Protein AF-A0A0C2YDP1-F1 (afdb_monomer)

pLDDT: mean 71.4, std 18.36, range [30.3, 92.38]

Sequence (178 aa):
MRFFSQSFLYDDSWSIVALAFFLRYPNPYASHVISCDVIALSRAESWVIEESEVDPYGKVVRCVTKNLDHVKVMQVEESVCFAQNAEGIVSRFGWGLTKKIENHGLSRFKANMQRSREGVSLILSLLRQSRLQPMTLGLESAQTGLQVESKPEVSERERRTTVWSKFKTWLHPPPPQE

Secondary structure (DSSP, 8-state):
----------SS-HHHHHHHHHT--S-GGGTT-----SS--S--SS-EEEEEEEETTTTEEEEEEEESSSTTT---EEEEEEESS-------------HHHHHHHHHHHHHHHHHHHHHHHHHHHHHHHHHHS-----------------------------HHHHHHHHHSPPPPP-

Structure (mmCIF, N/CA/C/O backbone):
data_AF-A0A0C2YDP1-F1
#
_entry.id   AF-A0A0C2YDP1-F1
#
loop_
_atom_site.group_PDB
_atom_site.id
_atom_site.type_symbol
_atom_site.label_atom_id
_atom_site.label_alt_id
_atom_site.label_comp_id
_atom_site.label_asym_id
_atom_site.label_entity_id
_atom_site.label_seq_id
_atom_site.pdbx_PDB_ins_code
_atom_site.Cartn_x
_atom_site.Cartn_y
_atom_site.Cartn_z
_atom_site.occupancy
_atom_site.B_iso_or_equiv
_atom_site.auth_seq_id
_atom_site.auth_comp_id
_atom_site.auth_asym_id
_atom_site.auth_atom_id
_atom_site.pdbx_PDB_model_num
ATOM 1 N N . MET A 1 1 ? 11.978 -16.709 -12.697 1.00 55.50 1 MET A N 1
ATOM 2 C CA . MET A 1 1 ? 10.835 -16.314 -11.845 1.00 55.50 1 MET A CA 1
ATOM 3 C C . MET A 1 1 ? 11.282 -16.313 -10.395 1.00 55.50 1 MET A C 1
ATOM 5 O O . MET A 1 1 ? 11.705 -17.354 -9.904 1.00 55.50 1 MET A O 1
ATOM 9 N N . ARG A 1 2 ? 11.271 -15.154 -9.731 1.00 58.41 2 ARG A N 1
ATOM 10 C CA . ARG A 1 2 ? 11.511 -15.075 -8.288 1.00 58.41 2 ARG A CA 1
ATOM 11 C C . ARG A 1 2 ? 10.259 -14.562 -7.617 1.00 58.41 2 ARG A C 1
ATOM 13 O O . ARG A 1 2 ? 9.816 -13.457 -7.899 1.00 58.41 2 ARG A O 1
ATOM 20 N N . PHE A 1 3 ? 9.729 -15.386 -6.736 1.00 64.12 3 PHE A N 1
ATOM 21 C CA . PHE A 1 3 ? 8.654 -15.012 -5.848 1.00 64.12 3 PHE A CA 1
ATOM 22 C C . PHE A 1 3 ? 9.269 -14.485 -4.562 1.00 64.12 3 PHE A C 1
ATOM 24 O O . PHE A 1 3 ? 10.198 -15.089 -4.020 1.00 64.12 3 PHE A O 1
ATOM 31 N N . PHE A 1 4 ? 8.757 -13.362 -4.083 1.00 68.12 4 PHE A N 1
ATOM 32 C CA . PHE A 1 4 ? 8.977 -12.936 -2.715 1.00 68.12 4 PHE A CA 1
ATOM 33 C C . PHE A 1 4 ? 7.614 -12.827 -2.053 1.00 68.12 4 PHE A C 1
ATOM 35 O O . PHE A 1 4 ? 6.718 -12.178 -2.584 1.00 68.12 4 PHE A O 1
ATOM 42 N N . SER A 1 5 ? 7.464 -13.505 -0.924 1.00 71.88 5 SER A N 1
ATOM 43 C CA . SER A 1 5 ? 6.271 -13.433 -0.095 1.00 71.88 5 SER A CA 1
ATOM 44 C C . SER A 1 5 ? 6.712 -13.170 1.333 1.00 71.88 5 SER A C 1
ATOM 46 O O . SER A 1 5 ? 7.752 -13.664 1.780 1.00 71.88 5 SER A O 1
ATOM 48 N N . GLN A 1 6 ? 5.935 -12.353 2.026 1.00 75.06 6 GLN A N 1
ATOM 49 C CA . GLN A 1 6 ? 6.127 -12.043 3.428 1.00 75.06 6 GLN A CA 1
ATOM 50 C C . GLN A 1 6 ? 4.756 -11.879 4.070 1.00 75.06 6 GLN A C 1
ATOM 52 O O . GLN A 1 6 ? 3.839 -11.326 3.463 1.00 75.06 6 GLN A O 1
ATOM 57 N N . SER A 1 7 ? 4.620 -12.367 5.296 1.00 77.19 7 SER A N 1
ATOM 58 C CA . SER A 1 7 ? 3.382 -12.287 6.063 1.00 77.19 7 SER A CA 1
ATOM 59 C C . SER A 1 7 ? 3.638 -11.581 7.383 1.00 77.19 7 SER A C 1
ATOM 61 O O . SER A 1 7 ? 4.720 -11.693 7.964 1.00 77.19 7 SER A O 1
ATOM 63 N N . PHE A 1 8 ? 2.633 -10.846 7.842 1.00 81.44 8 PHE A N 1
ATOM 64 C CA . PHE A 1 8 ? 2.675 -10.086 9.080 1.00 81.44 8 PHE A CA 1
ATOM 65 C C . PHE A 1 8 ? 1.325 -10.178 9.778 1.00 81.44 8 PHE A C 1
ATOM 67 O O . PHE A 1 8 ? 0.295 -10.320 9.122 1.00 81.44 8 PHE A O 1
ATOM 74 N N . LEU A 1 9 ? 1.349 -10.065 11.102 1.00 83.94 9 LEU A N 1
ATOM 75 C CA . LEU A 1 9 ? 0.154 -10.016 11.932 1.00 83.94 9 LEU A CA 1
ATOM 76 C C . LEU A 1 9 ? -0.013 -8.610 12.506 1.00 83.94 9 LEU A C 1
ATOM 78 O O . LEU A 1 9 ? 0.972 -7.946 12.840 1.00 83.94 9 LEU A O 1
ATOM 82 N N . TYR A 1 10 ? -1.266 -8.178 12.603 1.00 85.12 10 TYR A N 1
ATOM 83 C CA . TYR A 1 10 ? -1.670 -6.942 13.259 1.00 85.12 10 TYR A CA 1
ATOM 84 C C . TYR A 1 10 ? -2.584 -7.291 14.429 1.00 85.12 10 TYR A C 1
ATOM 86 O O . TYR A 1 10 ? -3.463 -8.138 14.291 1.00 85.12 10 TYR A O 1
ATOM 94 N N . ASP A 1 11 ? -2.397 -6.608 15.556 1.00 86.81 11 ASP A N 1
ATOM 95 C CA . ASP A 1 11 ? -3.198 -6.831 16.767 1.00 86.81 11 ASP A CA 1
ATOM 96 C C . ASP A 1 11 ? -4.588 -6.164 16.692 1.00 86.81 11 ASP A C 1
ATOM 98 O O . ASP A 1 11 ? -5.429 -6.357 17.569 1.00 86.81 11 ASP A O 1
ATOM 102 N N . ASP A 1 12 ? -4.842 -5.346 15.664 1.00 87.94 12 ASP A N 1
ATOM 103 C CA . ASP A 1 12 ? -6.113 -4.648 15.468 1.00 87.94 12 ASP A CA 1
ATOM 104 C C . ASP A 1 12 ? -7.112 -5.473 14.649 1.00 87.94 12 ASP A C 1
ATOM 106 O O . ASP A 1 12 ? -6.759 -6.292 13.803 1.00 87.94 12 ASP A O 1
ATOM 110 N N . SER A 1 13 ? -8.402 -5.187 14.843 1.00 89.19 13 SER A N 1
ATOM 111 C CA . SER A 1 13 ? -9.468 -5.786 14.036 1.00 89.19 13 SER A CA 1
ATOM 112 C C . SER A 1 13 ? -9.296 -5.476 12.547 1.00 89.19 13 SER A C 1
ATOM 114 O O . SER A 1 13 ? -8.912 -4.356 12.197 1.00 89.19 13 SER A O 1
ATOM 116 N N . TRP A 1 14 ? -9.714 -6.405 11.683 1.00 90.94 14 TRP A N 1
ATOM 117 C CA . TRP A 1 14 ? -9.665 -6.257 10.224 1.00 90.94 14 TRP A CA 1
ATOM 118 C C . TRP A 1 14 ? -10.187 -4.905 9.723 1.00 90.94 14 TRP A C 1
ATOM 120 O O . TRP A 1 14 ? -9.536 -4.277 8.900 1.00 90.94 14 TRP A O 1
ATOM 130 N N . SER A 1 15 ? -11.299 -4.406 10.269 1.00 87.44 15 SER A N 1
ATOM 131 C CA . SER A 1 15 ? -11.886 -3.122 9.861 1.00 87.44 15 SER A CA 1
ATOM 132 C C . SER A 1 15 ? -10.952 -1.933 10.108 1.00 87.44 15 SER A C 1
ATOM 134 O O . SER A 1 15 ? -10.870 -1.026 9.285 1.00 87.44 15 SER A O 1
ATOM 136 N N . ILE A 1 16 ? -10.221 -1.946 11.227 1.00 88.38 16 ILE A N 1
ATOM 137 C CA . ILE A 1 16 ? -9.253 -0.899 11.579 1.00 88.38 16 ILE A CA 1
ATOM 138 C C . ILE A 1 16 ? -7.999 -1.027 10.704 1.00 88.38 16 ILE A C 1
ATOM 140 O O . ILE A 1 16 ? -7.482 -0.015 10.241 1.00 88.38 16 ILE A O 1
ATOM 144 N N . VAL A 1 17 ? -7.539 -2.253 10.431 1.00 89.25 17 VAL A N 1
ATOM 145 C CA . VAL A 1 17 ? -6.393 -2.507 9.539 1.00 89.25 17 VAL A CA 1
ATOM 146 C C . VAL A 1 17 ? -6.705 -2.096 8.100 1.00 89.25 17 VAL A C 1
ATOM 148 O O . VAL A 1 17 ? -5.906 -1.397 7.481 1.00 89.25 17 VAL A O 1
ATOM 151 N N . ALA A 1 18 ? -7.881 -2.459 7.587 1.00 86.88 18 ALA A N 1
ATOM 152 C CA . ALA A 1 18 ? -8.357 -2.063 6.265 1.00 86.88 18 ALA A CA 1
ATOM 153 C C . ALA A 1 18 ? -8.434 -0.535 6.140 1.00 86.88 18 ALA A C 1
ATOM 155 O O . ALA A 1 18 ? -7.908 0.038 5.189 1.00 86.88 18 ALA A O 1
ATOM 156 N N . LEU A 1 19 ? -9.010 0.139 7.140 1.00 88.56 19 LEU A N 1
ATOM 157 C CA . LEU A 1 19 ? -9.048 1.599 7.178 1.00 88.56 19 LEU A CA 1
ATOM 158 C C . LEU A 1 19 ? -7.637 2.204 7.188 1.00 88.56 19 LEU A C 1
ATOM 160 O O . LEU A 1 19 ? -7.350 3.118 6.418 1.00 88.56 19 LEU A O 1
ATOM 164 N N . ALA A 1 20 ? -6.742 1.682 8.028 1.00 88.75 20 ALA A N 1
ATOM 165 C CA . ALA A 1 20 ? -5.362 2.148 8.099 1.00 88.75 20 ALA A CA 1
ATOM 166 C C . ALA A 1 20 ? -4.609 1.962 6.773 1.00 88.75 20 ALA A C 1
ATOM 168 O O . ALA A 1 20 ? -3.782 2.801 6.423 1.00 88.75 20 ALA A O 1
ATOM 169 N N . PHE A 1 21 ? -4.915 0.904 6.017 1.00 88.06 21 PHE A N 1
ATOM 170 C CA . PHE A 1 21 ? -4.345 0.664 4.694 1.00 88.06 21 PHE A CA 1
ATOM 171 C C . PHE A 1 21 ? -4.775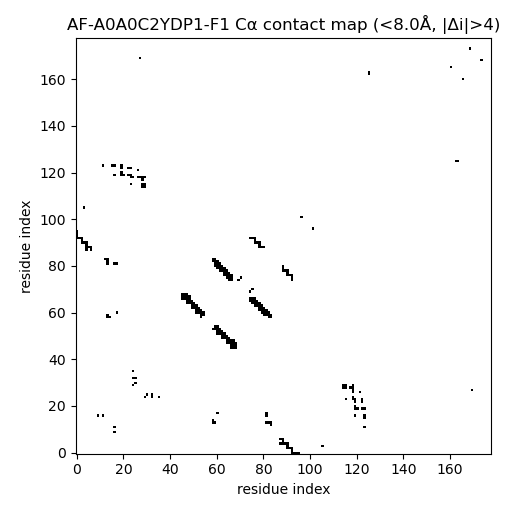 1.714 3.662 1.00 88.06 21 PHE A C 1
ATOM 173 O O . PHE A 1 21 ? -3.934 2.196 2.902 1.00 88.06 21 PHE A O 1
ATOM 180 N N . PHE A 1 22 ? -6.047 2.118 3.657 1.00 88.38 22 PHE A N 1
ATOM 181 C CA . PHE A 1 22 ? -6.531 3.176 2.761 1.00 88.38 22 PHE A CA 1
ATOM 182 C C . PHE A 1 22 ? -6.057 4.576 3.170 1.00 88.38 22 PHE A C 1
ATOM 184 O O . PHE A 1 22 ? -5.905 5.448 2.322 1.00 88.38 22 PHE A O 1
ATOM 191 N N . LEU A 1 23 ? -5.755 4.782 4.453 1.00 88.88 23 LEU A N 1
ATOM 192 C CA . LE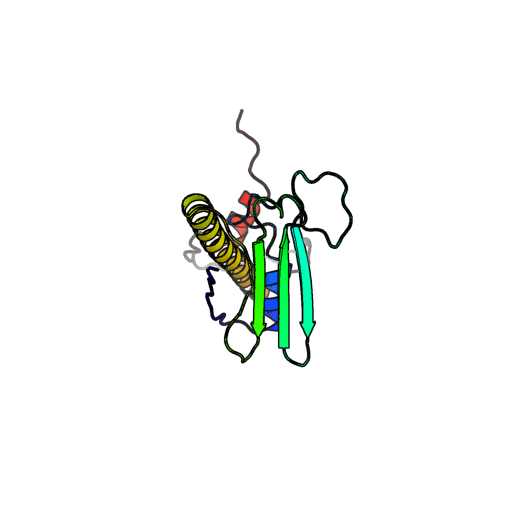U A 1 23 ? -5.232 6.043 4.991 1.00 88.88 23 LEU A CA 1
ATOM 193 C C . LEU A 1 23 ? -3.698 6.092 5.062 1.00 88.88 23 LEU A C 1
ATOM 195 O O . LEU A 1 23 ? -3.136 7.016 5.649 1.00 88.88 23 LEU A O 1
ATOM 199 N N . ARG A 1 24 ? -2.995 5.094 4.508 1.00 89.12 24 ARG A N 1
ATOM 200 C CA . ARG A 1 24 ? -1.545 4.943 4.702 1.00 89.12 24 ARG A CA 1
ATOM 201 C C . ARG A 1 24 ? -0.720 6.061 4.075 1.00 89.12 24 ARG A C 1
ATOM 203 O O . ARG A 1 24 ? 0.446 6.183 4.430 1.00 89.12 24 ARG A O 1
ATOM 210 N N . TYR A 1 25 ? -1.270 6.853 3.160 1.00 87.69 25 TYR A N 1
ATOM 211 C CA . TYR A 1 25 ? -0.593 8.017 2.591 1.00 87.69 25 TYR A CA 1
ATOM 212 C C . TYR A 1 25 ? -1.336 9.309 2.953 1.00 87.69 25 TYR A C 1
ATOM 214 O O . TYR A 1 25 ? -2.565 9.313 2.957 1.00 87.69 25 TYR A O 1
ATOM 222 N N . PRO A 1 26 ? -0.608 10.407 3.226 1.00 89.00 26 PRO A N 1
ATOM 223 C CA . PRO A 1 26 ? 0.856 10.519 3.250 1.00 89.00 26 PRO A CA 1
ATOM 224 C C . PRO A 1 26 ? 1.488 9.912 4.521 1.00 89.00 26 PRO A C 1
ATOM 226 O O . PRO A 1 26 ? 0.893 9.924 5.595 1.00 89.00 26 PRO A O 1
ATOM 229 N N . ASN A 1 27 ? 2.724 9.405 4.419 1.00 88.06 27 ASN A N 1
ATOM 230 C CA . ASN A 1 27 ? 3.510 8.956 5.577 1.00 88.06 27 ASN A CA 1
ATOM 231 C C . ASN A 1 27 ? 5.032 9.147 5.354 1.00 88.06 27 ASN A C 1
ATOM 233 O O . ASN A 1 27 ? 5.484 9.099 4.205 1.00 88.06 27 ASN A O 1
ATOM 237 N N . PRO A 1 28 ? 5.844 9.316 6.421 1.00 86.06 28 PRO A N 1
ATOM 238 C CA . PRO A 1 28 ? 7.283 9.594 6.310 1.00 86.06 28 PRO A CA 1
ATOM 239 C C . PRO A 1 28 ? 8.101 8.446 5.696 1.00 86.06 28 PRO A C 1
ATOM 241 O O . PRO A 1 28 ? 9.170 8.685 5.140 1.00 86.06 28 PRO A O 1
ATOM 244 N N . TYR A 1 29 ? 7.599 7.211 5.744 1.00 87.00 29 TYR A N 1
ATOM 245 C CA . TYR A 1 29 ? 8.239 6.036 5.144 1.00 87.00 29 TYR A CA 1
ATOM 246 C C . TYR A 1 29 ? 8.012 5.956 3.627 1.00 87.00 29 TYR A C 1
ATOM 248 O O . TYR A 1 29 ? 8.682 5.198 2.927 1.00 87.00 29 TYR A O 1
ATOM 256 N N . ALA A 1 30 ? 7.104 6.764 3.080 1.00 84.25 30 ALA A N 1
ATOM 257 C CA . ALA A 1 30 ? 6.750 6.759 1.668 1.00 84.25 30 ALA A CA 1
ATOM 258 C C . ALA A 1 30 ? 6.728 8.163 1.047 1.00 84.25 30 ALA A C 1
ATOM 260 O O . ALA A 1 30 ? 5.892 8.433 0.195 1.00 84.25 30 ALA A O 1
ATOM 261 N N . SER A 1 31 ? 7.700 9.016 1.380 1.00 84.06 31 SER A N 1
ATOM 262 C CA . SER A 1 31 ? 7.819 10.397 0.867 1.00 84.06 31 SER A CA 1
ATOM 263 C C . SER A 1 31 ? 7.792 10.551 -0.662 1.00 84.06 31 SER A C 1
ATOM 265 O O . SER A 1 31 ? 7.416 11.600 -1.163 1.00 84.06 31 SER A O 1
ATOM 267 N N . HIS A 1 32 ? 8.170 9.511 -1.409 1.00 82.31 32 HIS A N 1
ATOM 268 C CA . HIS A 1 32 ? 8.072 9.464 -2.873 1.00 82.31 32 HIS A CA 1
ATOM 269 C C . HIS A 1 32 ? 6.635 9.407 -3.431 1.00 82.31 32 HIS A C 1
ATOM 271 O O . HIS A 1 32 ? 6.460 9.539 -4.638 1.00 82.31 32 HIS A O 1
ATOM 277 N N . VAL A 1 33 ? 5.620 9.168 -2.593 1.00 81.31 33 VAL A N 1
ATOM 278 C CA . VAL A 1 33 ? 4.213 9.169 -3.013 1.00 81.31 33 VAL A CA 1
ATOM 279 C C . VAL A 1 33 ? 3.724 10.612 -2.991 1.00 81.31 33 VAL A C 1
ATOM 281 O O . VAL A 1 33 ? 3.534 11.186 -1.922 1.00 81.31 33 VAL A O 1
ATOM 284 N N . ILE A 1 34 ? 3.568 11.195 -4.180 1.00 78.56 34 ILE A N 1
ATOM 285 C CA . ILE A 1 34 ? 3.213 12.611 -4.361 1.00 78.56 34 ILE A CA 1
ATOM 286 C C . ILE A 1 34 ? 1.699 12.814 -4.216 1.00 78.56 34 ILE A C 1
ATOM 288 O O . ILE A 1 34 ? 1.262 13.731 -3.526 1.00 78.56 34 ILE A O 1
ATOM 292 N N . SER A 1 35 ? 0.904 11.942 -4.838 1.00 75.00 35 SER A N 1
ATOM 293 C CA . SER A 1 35 ? -0.554 11.913 -4.716 1.00 75.00 35 SER A CA 1
ATOM 294 C C . SER A 1 35 ? -1.070 10.471 -4.765 1.00 75.00 35 SER A C 1
ATOM 296 O O . SER A 1 35 ? -0.377 9.565 -5.235 1.00 75.00 35 SER A O 1
ATOM 298 N N . CYS A 1 36 ? -2.263 10.252 -4.218 1.00 75.56 36 CYS A N 1
ATOM 299 C CA . CYS A 1 36 ? -2.988 8.988 -4.271 1.00 75.56 36 CYS A CA 1
ATOM 300 C C . CYS A 1 36 ? -4.444 9.333 -4.574 1.00 75.56 36 CYS A C 1
ATOM 302 O O . CYS A 1 36 ? -5.130 9.905 -3.728 1.00 75.56 36 CYS A O 1
ATOM 304 N N . ASP A 1 37 ? -4.886 9.031 -5.789 1.00 75.88 37 ASP A N 1
ATOM 305 C CA . ASP A 1 37 ? -6.176 9.469 -6.309 1.00 75.88 37 ASP A CA 1
ATOM 306 C C . ASP A 1 37 ? -6.988 8.262 -6.768 1.00 75.88 37 ASP A C 1
ATOM 308 O O . ASP A 1 37 ? -6.469 7.340 -7.402 1.00 75.88 37 ASP A O 1
ATOM 312 N N . VAL A 1 38 ? -8.292 8.286 -6.500 1.00 70.62 38 VAL A N 1
ATOM 313 C CA . VAL A 1 38 ? -9.236 7.324 -7.078 1.00 70.62 38 VAL A CA 1
ATOM 314 C C . VAL A 1 38 ? -9.559 7.801 -8.499 1.00 70.62 38 VAL A C 1
ATOM 316 O O . VAL A 1 38 ? -10.501 8.549 -8.717 1.00 70.62 38 VAL A O 1
ATOM 319 N N . ILE A 1 39 ? -8.668 7.435 -9.428 1.00 69.50 39 ILE A N 1
ATOM 320 C CA . ILE A 1 39 ? -8.653 7.658 -10.889 1.00 69.50 39 ILE A CA 1
ATOM 321 C C . ILE A 1 39 ? -9.294 8.977 -11.380 1.00 69.50 39 ILE A C 1
ATOM 323 O O . ILE A 1 39 ? -10.460 9.001 -11.767 1.00 69.50 39 ILE A O 1
ATOM 327 N N . ALA A 1 40 ? -8.466 10.029 -11.492 1.00 49.75 40 ALA A N 1
ATOM 328 C CA . ALA A 1 40 ? -8.237 10.821 -12.719 1.00 49.75 40 ALA A CA 1
ATOM 329 C C . ALA A 1 40 ? -7.182 11.926 -12.471 1.00 49.75 40 ALA A C 1
ATOM 331 O O . ALA A 1 40 ? -7.454 12.895 -11.771 1.00 49.75 40 ALA A O 1
ATOM 332 N N . LEU A 1 41 ? -5.997 11.830 -13.088 1.00 54.19 41 LEU A N 1
ATOM 333 C CA . LEU A 1 41 ? -4.991 12.905 -13.114 1.00 54.19 41 LEU A CA 1
ATOM 334 C C . LEU A 1 41 ? -4.261 12.931 -14.459 1.00 54.19 41 LEU A C 1
ATOM 336 O O . LEU A 1 41 ? -4.161 11.919 -15.143 1.00 54.19 41 LEU A O 1
ATOM 340 N N . SER A 1 42 ? -3.715 14.088 -14.828 1.00 52.03 42 SER A N 1
ATOM 341 C CA . SER A 1 42 ? -2.918 14.286 -16.042 1.00 52.03 42 SER A CA 1
ATOM 342 C C . SER A 1 42 ? -1.628 15.022 -15.681 1.00 52.03 42 SER A C 1
ATOM 344 O O . SER A 1 42 ? -1.628 16.247 -15.772 1.00 52.03 42 SER A O 1
ATOM 346 N N . ARG A 1 43 ? -0.581 14.323 -15.193 1.00 58.91 43 ARG A N 1
ATOM 347 C CA . ARG A 1 43 ? 0.822 14.827 -15.066 1.00 58.91 43 ARG A CA 1
ATOM 348 C C . ARG A 1 43 ? 1.814 13.912 -14.302 1.00 58.91 43 ARG A C 1
ATOM 350 O O . ARG A 1 43 ? 2.785 14.422 -13.758 1.00 58.91 43 ARG A O 1
ATOM 357 N N . ALA A 1 44 ? 1.631 12.589 -14.244 1.00 62.75 44 ALA A N 1
ATOM 358 C CA . ALA A 1 44 ? 2.615 11.719 -13.577 1.00 62.75 44 ALA A CA 1
ATOM 359 C C . ALA A 1 44 ? 3.750 11.275 -14.528 1.00 62.75 44 ALA A C 1
ATOM 361 O O . ALA A 1 44 ? 3.490 10.932 -15.682 1.00 62.75 44 ALA A O 1
ATOM 362 N N . GLU A 1 45 ? 4.997 11.277 -14.033 1.00 74.50 45 GLU A N 1
ATOM 363 C CA . GLU A 1 45 ? 6.193 10.792 -14.754 1.00 74.50 45 GLU A CA 1
ATOM 364 C C . GLU A 1 45 ? 6.227 9.262 -14.882 1.00 74.50 45 GLU A C 1
ATOM 366 O O . GLU A 1 45 ? 6.828 8.741 -15.817 1.00 74.50 45 GLU A O 1
ATOM 371 N N . SER A 1 46 ? 5.565 8.557 -13.959 1.00 77.75 46 SER A N 1
ATOM 372 C CA . SER A 1 46 ? 5.336 7.115 -14.010 1.00 77.75 46 SER A CA 1
ATOM 373 C C . SER A 1 46 ? 3.967 6.766 -13.431 1.00 77.75 46 SER A C 1
ATOM 375 O O . SER A 1 46 ? 3.456 7.490 -12.572 1.00 77.75 46 SER A O 1
ATOM 377 N N . TRP A 1 47 ? 3.359 5.677 -13.908 1.00 81.38 47 TRP A N 1
ATOM 378 C CA . TRP A 1 47 ? 1.979 5.319 -13.596 1.00 81.38 47 TRP A CA 1
ATOM 379 C C . TRP A 1 47 ? 1.902 3.961 -12.915 1.00 81.38 47 TRP A C 1
ATOM 381 O O . TRP A 1 47 ? 2.254 2.928 -13.478 1.00 81.38 47 TRP A O 1
ATOM 391 N N . VAL A 1 48 ? 1.352 3.950 -11.708 1.00 83.12 48 VAL A N 1
ATOM 392 C CA . VAL A 1 48 ? 1.041 2.729 -10.971 1.00 83.12 48 VAL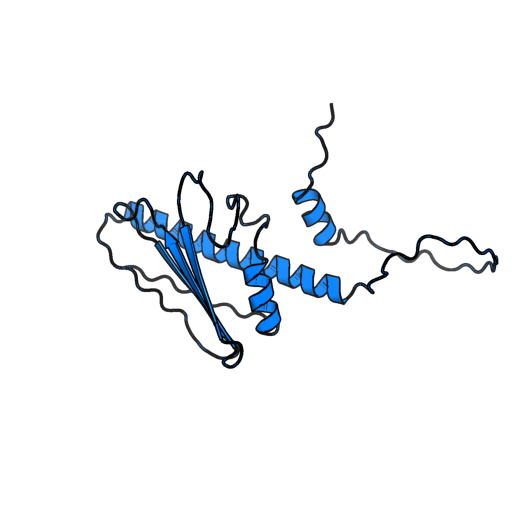 A CA 1
ATOM 393 C C . VAL A 1 48 ? -0.459 2.709 -10.732 1.00 83.12 48 VAL A C 1
ATOM 395 O O . VAL A 1 48 ? -1.029 3.712 -10.311 1.00 83.12 48 VAL A O 1
ATOM 398 N N . ILE A 1 49 ? -1.098 1.578 -11.018 1.00 86.38 49 ILE A N 1
ATOM 399 C CA . ILE A 1 49 ? -2.505 1.362 -10.693 1.00 86.38 49 ILE A CA 1
ATOM 400 C C . ILE A 1 49 ? -2.608 0.478 -9.456 1.00 86.38 49 ILE A C 1
ATOM 402 O O . ILE A 1 49 ? -1.903 -0.526 -9.344 1.00 86.38 49 ILE A O 1
ATOM 406 N N . GLU A 1 50 ? -3.488 0.870 -8.542 1.00 85.56 50 GLU A N 1
ATOM 407 C CA . GLU A 1 50 ? -3.891 0.091 -7.378 1.00 85.56 50 GLU A CA 1
ATOM 408 C C . GLU A 1 50 ? -5.348 -0.339 -7.554 1.00 85.56 50 GLU A C 1
ATOM 410 O O . GLU A 1 50 ? -6.263 0.481 -7.538 1.00 85.56 50 GLU A O 1
ATOM 415 N N . GLU A 1 51 ? -5.559 -1.634 -7.745 1.00 87.56 51 GLU A N 1
ATOM 416 C CA . GLU A 1 51 ? -6.875 -2.258 -7.813 1.00 87.56 51 GLU A CA 1
ATOM 417 C C . GLU A 1 51 ? -7.140 -2.918 -6.460 1.00 87.56 51 GLU A C 1
ATOM 419 O O . GLU A 1 51 ? -6.397 -3.807 -6.048 1.00 87.56 51 GLU A O 1
ATOM 424 N N . SER A 1 52 ? -8.181 -2.490 -5.745 1.00 85.94 52 SER A N 1
ATOM 425 C CA . SER A 1 52 ? -8.541 -3.084 -4.456 1.00 85.94 52 SER A CA 1
ATOM 426 C C . SER A 1 52 ? -10.004 -3.503 -4.406 1.00 85.94 52 SER A C 1
ATOM 428 O O . SER A 1 52 ? -10.887 -2.838 -4.942 1.00 85.94 52 SER A O 1
ATOM 430 N N . GLU A 1 53 ? -10.248 -4.635 -3.756 1.00 88.25 53 GLU A N 1
ATOM 431 C CA . GLU A 1 53 ? -11.564 -5.214 -3.522 1.00 88.25 53 GLU A CA 1
ATOM 432 C C . GLU A 1 53 ? -11.716 -5.471 -2.021 1.00 88.25 53 GLU A C 1
ATOM 434 O O . GLU A 1 53 ? -10.828 -6.044 -1.378 1.00 88.25 53 GLU A O 1
ATOM 439 N N . VAL A 1 54 ? -12.849 -5.049 -1.462 1.00 88.12 54 VAL A N 1
ATOM 440 C CA . VAL A 1 54 ? -13.181 -5.230 -0.049 1.00 88.12 54 VAL A CA 1
ATOM 441 C C . VAL A 1 54 ? -14.404 -6.133 0.053 1.00 88.12 54 VAL A C 1
ATOM 443 O O . VAL A 1 54 ? -15.490 -5.754 -0.377 1.00 88.12 54 VAL A O 1
ATOM 446 N N . ASP A 1 55 ? -14.233 -7.299 0.671 1.0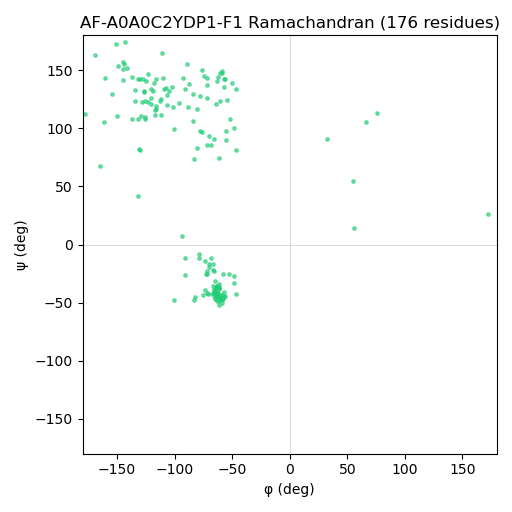0 85.69 55 ASP A N 1
ATOM 447 C CA . ASP A 1 55 ? -15.325 -8.168 1.104 1.00 85.69 55 ASP A CA 1
ATOM 448 C C . ASP A 1 55 ? -15.552 -7.967 2.614 1.00 85.69 55 ASP A C 1
ATOM 450 O O . ASP A 1 55 ? -14.805 -8.517 3.433 1.00 85.69 55 ASP A O 1
ATOM 454 N N . PRO A 1 56 ? -16.559 -7.170 3.019 1.00 84.00 56 PRO A N 1
ATOM 455 C CA . PRO A 1 56 ? -16.832 -6.902 4.427 1.00 84.00 56 PRO A CA 1
ATOM 456 C C . PRO A 1 56 ? -17.422 -8.105 5.172 1.00 84.00 56 PRO A C 1
ATOM 458 O O . PRO A 1 56 ? -17.295 -8.171 6.395 1.00 84.00 56 PRO A O 1
ATOM 461 N N . TYR A 1 57 ? -18.048 -9.052 4.467 1.00 83.31 57 TYR A N 1
ATOM 462 C CA . TYR A 1 57 ? -18.665 -10.228 5.080 1.00 83.31 57 TYR A CA 1
ATOM 463 C C . TYR A 1 57 ? -17.620 -11.314 5.335 1.00 83.31 57 TYR A C 1
ATOM 465 O O . TYR A 1 57 ? -17.527 -11.829 6.450 1.00 83.31 57 TYR A O 1
ATOM 473 N N . GLY A 1 58 ? -16.786 -11.603 4.333 1.00 83.19 58 GLY A N 1
ATOM 474 C CA . GLY A 1 58 ? -15.626 -12.487 4.467 1.00 83.19 58 GLY A CA 1
ATOM 475 C C . GLY A 1 58 ? -14.466 -11.861 5.243 1.00 83.19 58 GLY A C 1
ATOM 476 O O . GLY A 1 58 ? -13.562 -12.575 5.676 1.00 83.19 58 GLY A O 1
ATOM 477 N N . LYS A 1 59 ? -14.501 -10.538 5.459 1.00 85.38 59 LYS A N 1
ATOM 478 C CA . LYS A 1 59 ? -13.452 -9.742 6.114 1.00 85.38 59 LYS A CA 1
ATOM 479 C C . LYS A 1 59 ? -12.104 -9.938 5.439 1.00 85.38 59 LYS A C 1
ATOM 481 O O . LYS A 1 59 ? -11.105 -10.305 6.067 1.00 85.38 59 LYS A O 1
ATOM 486 N N . VAL A 1 60 ? -12.118 -9.697 4.133 1.00 85.56 60 VAL A N 1
ATOM 487 C CA . VAL A 1 60 ? -10.950 -9.784 3.267 1.00 85.56 60 VAL A CA 1
ATOM 488 C C . VAL A 1 60 ? -10.801 -8.483 2.490 1.00 85.56 60 VAL A C 1
ATOM 490 O O . VAL A 1 60 ? -11.753 -7.998 1.888 1.00 85.56 60 VAL A O 1
ATOM 493 N N . VAL A 1 61 ? -9.594 -7.923 2.489 1.00 86.38 61 VAL A N 1
ATOM 494 C CA . VAL A 1 61 ? -9.189 -6.894 1.526 1.00 86.38 61 VAL A CA 1
ATOM 495 C C . VAL A 1 61 ? -8.140 -7.511 0.623 1.00 86.38 61 VAL A C 1
ATOM 497 O O . VAL A 1 61 ? -7.128 -8.009 1.117 1.00 86.38 61 VAL A O 1
ATOM 500 N N . ARG A 1 62 ? -8.370 -7.461 -0.686 1.00 86.88 62 ARG A N 1
ATOM 501 C CA . ARG A 1 62 ? -7.370 -7.788 -1.703 1.00 86.88 62 ARG A CA 1
ATOM 502 C C . ARG A 1 62 ? -6.960 -6.506 -2.396 1.00 86.88 62 ARG A C 1
ATOM 504 O O . ARG A 1 62 ? -7.813 -5.702 -2.749 1.00 86.88 62 ARG A O 1
ATOM 511 N N . CYS A 1 63 ? -5.667 -6.319 -2.575 1.00 84.62 63 CYS A N 1
ATOM 512 C CA . CYS A 1 63 ? -5.109 -5.183 -3.282 1.00 84.62 63 CYS A CA 1
ATOM 513 C C . CYS A 1 63 ? -4.035 -5.683 -4.245 1.00 84.62 63 CYS A C 1
ATOM 515 O O . CYS A 1 63 ? -3.203 -6.509 -3.871 1.00 84.62 63 CYS A O 1
ATOM 517 N N . VAL A 1 64 ? -4.081 -5.217 -5.487 1.00 87.31 64 VAL A N 1
ATOM 518 C CA . VAL A 1 64 ? -3.077 -5.478 -6.511 1.00 87.31 64 VAL A CA 1
ATOM 519 C C . VAL A 1 64 ? -2.551 -4.147 -7.009 1.00 87.31 64 VAL A C 1
ATOM 521 O O . VAL A 1 64 ? -3.300 -3.316 -7.518 1.00 87.31 64 VAL A O 1
ATOM 524 N N . THR A 1 65 ? -1.246 -3.964 -6.893 1.00 85.69 65 THR A N 1
ATOM 525 C C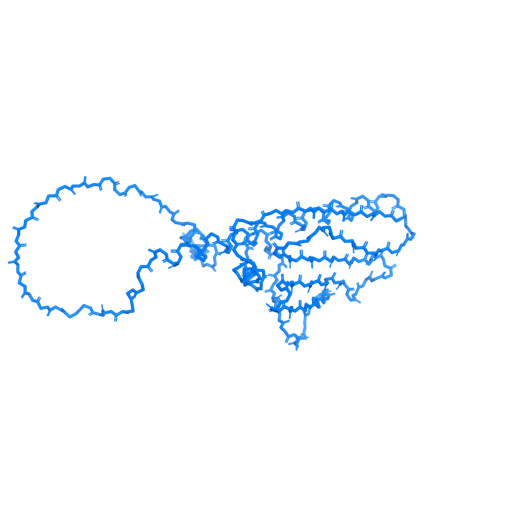A . THR A 1 65 ? -0.547 -2.782 -7.375 1.00 85.69 65 THR A CA 1
ATOM 526 C C . THR A 1 65 ? 0.361 -3.184 -8.529 1.00 85.69 65 THR A C 1
ATOM 528 O O . THR A 1 65 ? 1.214 -4.059 -8.366 1.00 85.69 65 THR A O 1
ATOM 531 N N . LYS A 1 66 ? 0.201 -2.553 -9.696 1.00 86.62 66 LYS A N 1
ATOM 532 C CA . LYS A 1 66 ? 1.030 -2.826 -10.882 1.00 86.62 66 LYS A CA 1
ATOM 533 C C . LYS A 1 66 ? 1.453 -1.549 -11.593 1.00 86.62 66 LYS A C 1
ATOM 535 O O . LYS A 1 66 ? 0.683 -0.593 -11.673 1.00 86.62 66 LYS A O 1
ATOM 540 N N . ASN A 1 67 ? 2.668 -1.529 -12.130 1.00 87.00 67 ASN A N 1
ATOM 541 C CA . ASN A 1 67 ? 3.084 -0.451 -13.025 1.00 87.00 67 ASN A CA 1
ATOM 542 C C . ASN A 1 67 ? 2.378 -0.577 -14.385 1.00 87.00 67 ASN A C 1
ATOM 544 O O . ASN A 1 67 ? 2.258 -1.673 -14.933 1.00 87.00 67 ASN A O 1
ATOM 548 N N . LEU A 1 68 ? 1.907 0.550 -14.919 1.00 85.25 68 LEU A N 1
ATOM 549 C CA . LEU A 1 68 ? 1.258 0.650 -16.231 1.00 85.25 68 LEU A CA 1
ATOM 550 C C . LEU A 1 68 ? 2.261 0.961 -17.348 1.00 85.25 68 LEU A C 1
ATOM 552 O O . LEU A 1 68 ? 2.047 0.620 -18.510 1.00 85.25 68 LEU A O 1
ATOM 556 N N . ASP A 1 69 ? 3.367 1.601 -16.999 1.00 82.81 69 ASP A N 1
ATOM 557 C CA . ASP A 1 69 ? 4.434 2.052 -17.879 1.00 82.81 69 ASP A CA 1
ATOM 558 C C . ASP A 1 69 ? 5.726 1.252 -17.655 1.00 82.81 69 ASP A C 1
ATOM 560 O O . ASP A 1 69 ? 5.874 0.506 -16.691 1.00 82.81 69 ASP A O 1
ATOM 564 N N . HIS A 1 70 ? 6.667 1.341 -18.599 1.00 81.19 70 HIS A N 1
ATOM 565 C CA . HIS A 1 70 ? 7.961 0.637 -18.555 1.00 81.19 70 HIS A CA 1
ATOM 566 C C . HIS A 1 70 ? 7.902 -0.903 -18.395 1.00 81.19 70 HIS A C 1
ATOM 568 O O . HIS A 1 70 ? 8.937 -1.540 -18.197 1.00 81.19 70 HIS A O 1
ATOM 574 N N . VAL A 1 71 ? 6.734 -1.529 -18.602 1.00 81.25 71 VAL A N 1
ATOM 575 C CA . VAL A 1 71 ? 6.501 -2.985 -18.468 1.00 81.25 71 VAL A CA 1
ATOM 576 C C . VAL A 1 71 ? 7.396 -3.854 -19.362 1.00 81.25 71 VAL A C 1
ATOM 578 O O . VAL A 1 71 ? 7.689 -4.999 -19.027 1.00 81.25 71 VAL A O 1
ATOM 581 N N . LYS A 1 72 ? 7.878 -3.305 -20.489 1.00 76.75 72 LYS A N 1
ATOM 582 C CA . LYS A 1 72 ? 8.847 -3.968 -21.382 1.00 76.75 72 LYS A CA 1
ATOM 583 C C . LYS A 1 72 ? 10.249 -4.085 -20.777 1.00 76.75 72 LYS A C 1
ATOM 585 O O . LYS A 1 72 ? 11.050 -4.856 -21.286 1.00 76.75 72 LYS A O 1
ATOM 590 N N . VAL A 1 73 ? 10.565 -3.288 -19.757 1.00 75.75 73 VAL A N 1
ATOM 591 C CA . VAL A 1 73 ? 11.845 -3.322 -19.036 1.00 75.75 73 VAL A CA 1
ATOM 592 C C . VAL A 1 73 ? 11.680 -4.090 -17.732 1.00 75.75 73 VAL A C 1
ATOM 594 O O . VAL A 1 73 ? 12.487 -4.957 -17.419 1.00 75.75 73 VAL A O 1
ATOM 597 N N . MET A 1 74 ? 10.639 -3.775 -16.964 1.00 75.81 74 MET A N 1
ATOM 598 C CA . MET A 1 74 ? 10.313 -4.464 -15.725 1.00 75.81 74 MET A CA 1
ATOM 599 C C . MET A 1 74 ? 8.821 -4.313 -15.458 1.00 75.81 74 MET A C 1
ATOM 601 O O . MET A 1 74 ? 8.291 -3.205 -15.461 1.00 75.81 74 MET A O 1
ATOM 605 N N . GLN A 1 75 ? 8.151 -5.427 -15.196 1.00 80.44 75 GLN A N 1
ATOM 606 C CA . GLN A 1 75 ? 6.795 -5.423 -14.672 1.00 80.44 75 GLN A CA 1
ATOM 607 C C . GLN A 1 75 ? 6.855 -5.861 -13.203 1.00 80.44 75 GLN A C 1
ATOM 609 O O . GLN A 1 75 ? 7.603 -6.760 -12.823 1.00 80.44 75 GLN A O 1
ATOM 614 N N . VAL A 1 76 ? 6.134 -5.141 -12.360 1.00 78.25 76 VAL A N 1
ATOM 615 C CA . VAL A 1 76 ? 6.042 -5.339 -10.920 1.00 78.25 76 VAL A CA 1
ATOM 616 C C . VAL A 1 76 ? 4.567 -5.475 -10.611 1.00 78.25 76 VAL A C 1
ATOM 618 O O . VAL A 1 76 ? 3.786 -4.592 -10.945 1.00 78.25 76 VAL A O 1
ATOM 621 N N . GLU A 1 77 ? 4.203 -6.585 -9.984 1.00 83.56 77 GLU A N 1
ATOM 622 C CA . GLU A 1 77 ? 2.860 -6.823 -9.474 1.00 83.56 77 GLU A CA 1
ATOM 623 C C . GLU A 1 77 ? 2.971 -7.187 -7.993 1.00 83.56 77 GLU A C 1
ATOM 625 O O . GLU A 1 77 ? 3.493 -8.244 -7.621 1.00 83.56 77 GLU A O 1
ATOM 630 N N . GLU A 1 78 ? 2.525 -6.276 -7.139 1.00 83.44 78 GLU A N 1
ATOM 631 C CA . GLU A 1 78 ? 2.407 -6.492 -5.704 1.00 83.44 78 GLU A CA 1
ATOM 632 C C . GLU A 1 78 ? 0.973 -6.910 -5.401 1.00 83.44 78 GLU A C 1
ATOM 634 O O . GLU A 1 78 ? 0.038 -6.180 -5.709 1.00 83.44 78 GLU A O 1
ATOM 639 N N . SER A 1 79 ? 0.794 -8.078 -4.792 1.00 84.00 79 SER A N 1
ATOM 640 C CA . SER A 1 79 ? -0.503 -8.499 -4.265 1.00 84.00 79 SER A CA 1
ATOM 641 C C . SER A 1 79 ? -0.452 -8.408 -2.747 1.00 84.00 79 SER A C 1
ATOM 643 O O . SER A 1 79 ? 0.450 -8.964 -2.128 1.00 84.00 79 SER A O 1
ATOM 645 N N . VAL A 1 80 ? -1.421 -7.739 -2.137 1.00 84.88 80 VAL A N 1
ATOM 646 C CA . VAL A 1 80 ? -1.597 -7.661 -0.687 1.00 84.88 80 VAL A CA 1
ATOM 647 C C . VAL A 1 80 ? -2.962 -8.235 -0.341 1.00 84.88 80 VAL A C 1
ATOM 649 O O . VAL A 1 80 ? -3.965 -7.926 -0.981 1.00 84.88 80 VAL A O 1
ATOM 652 N N . CYS A 1 81 ? -3.003 -9.086 0.681 1.00 85.00 81 CYS A N 1
ATOM 653 C CA . CYS A 1 81 ? -4.235 -9.648 1.214 1.00 85.00 81 CYS A CA 1
ATOM 654 C C . CYS A 1 81 ? -4.268 -9.429 2.727 1.00 85.00 81 CYS A C 1
ATOM 656 O O . CYS A 1 81 ? -3.366 -9.879 3.434 1.00 85.00 81 CYS A O 1
ATOM 658 N N . PHE A 1 82 ? -5.307 -8.755 3.216 1.00 83.81 82 PHE A N 1
ATOM 659 C CA . PHE A 1 82 ? -5.628 -8.686 4.640 1.00 83.81 82 PHE A CA 1
ATOM 660 C C . PHE A 1 82 ? -6.850 -9.552 4.901 1.00 83.81 82 PHE A C 1
ATOM 662 O O . PHE A 1 82 ? -7.918 -9.271 4.363 1.00 83.81 82 PHE A O 1
ATOM 669 N N . ALA A 1 83 ? -6.715 -10.563 5.753 1.00 85.50 83 ALA A N 1
ATOM 670 C CA . ALA A 1 83 ? -7.808 -11.446 6.139 1.00 85.50 83 ALA A CA 1
ATOM 671 C C . ALA A 1 83 ? -7.842 -11.603 7.661 1.00 85.50 83 ALA A C 1
ATOM 673 O O . ALA A 1 83 ? -6.791 -11.690 8.295 1.00 85.50 83 ALA A O 1
ATOM 674 N N . GLN A 1 84 ? -9.040 -11.665 8.254 1.00 77.25 84 GLN A N 1
ATOM 675 C CA . GLN A 1 84 ? -9.165 -11.889 9.699 1.00 77.25 84 GLN A CA 1
ATOM 676 C C . GLN A 1 84 ? -8.775 -13.324 10.121 1.00 77.25 84 GLN A C 1
ATOM 678 O O . GLN A 1 84 ? -8.526 -13.523 11.300 1.00 77.25 84 GLN A O 1
ATOM 683 N N . ASN A 1 85 ? -8.698 -14.296 9.196 1.00 64.94 85 ASN A N 1
ATOM 684 C CA . ASN A 1 85 ? -8.253 -15.680 9.445 1.00 64.94 85 ASN A CA 1
ATOM 685 C C . ASN A 1 85 ? -7.916 -16.436 8.129 1.00 64.94 85 ASN A C 1
ATOM 687 O O . ASN A 1 85 ? -8.635 -17.364 7.767 1.00 64.94 85 ASN A O 1
ATOM 691 N N . ALA A 1 86 ? -6.866 -16.067 7.380 1.00 59.78 86 ALA A N 1
ATOM 692 C CA . ALA A 1 86 ? -6.340 -16.945 6.317 1.00 59.78 86 ALA A CA 1
ATOM 693 C C . ALA A 1 86 ? -4.902 -16.616 5.890 1.00 59.78 86 ALA A C 1
ATOM 695 O O . ALA A 1 86 ? -4.498 -15.455 5.824 1.00 59.78 86 ALA A O 1
ATOM 696 N N . GLU A 1 87 ? -4.173 -17.693 5.592 1.00 43.47 87 GLU A N 1
ATOM 697 C CA . GLU A 1 87 ? -2.762 -17.777 5.234 1.00 43.47 87 GLU A CA 1
ATOM 698 C C . GLU A 1 87 ? -2.441 -17.238 3.834 1.00 43.47 87 GLU A C 1
ATOM 700 O O . GLU A 1 87 ? -3.152 -17.506 2.869 1.00 43.47 87 GLU A O 1
ATOM 705 N N . GLY A 1 88 ? -1.278 -16.587 3.736 1.00 46.34 88 GLY A N 1
ATOM 706 C CA . GLY A 1 88 ? -0.405 -16.653 2.563 1.00 46.34 88 GLY A CA 1
ATOM 707 C C . GLY A 1 88 ? -0.825 -15.859 1.324 1.00 46.34 88 GLY A C 1
ATOM 708 O O . GLY A 1 88 ? -1.740 -16.212 0.590 1.00 46.34 88 GLY A O 1
ATOM 709 N N . ILE A 1 89 ? -0.033 -14.836 1.005 1.00 40.31 89 ILE A N 1
ATOM 710 C CA . ILE A 1 89 ? -0.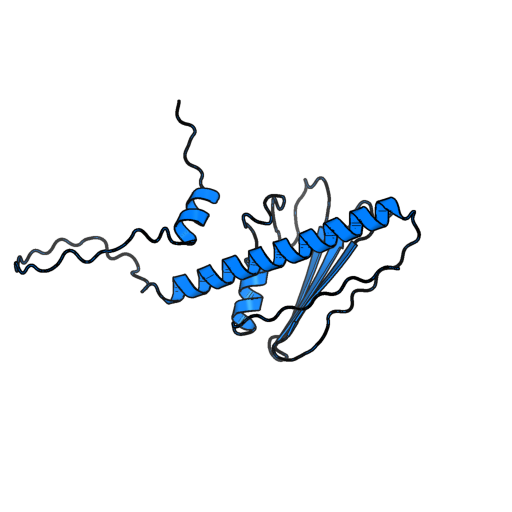092 -14.117 -0.271 1.00 40.31 89 ILE A CA 1
ATOM 711 C C . ILE A 1 89 ? 0.743 -14.871 -1.318 1.00 40.31 89 ILE A C 1
ATOM 713 O O . ILE A 1 89 ? 1.926 -15.152 -1.092 1.00 40.31 89 ILE A O 1
ATOM 717 N N . VAL A 1 90 ? 0.152 -15.121 -2.491 1.00 38.06 90 VAL A N 1
ATOM 718 C CA . VAL A 1 90 ? 0.842 -15.612 -3.695 1.00 38.06 90 VAL A CA 1
ATOM 719 C C . VAL A 1 90 ? 0.724 -14.558 -4.797 1.00 38.06 90 VAL A C 1
ATOM 721 O O . VAL A 1 90 ? -0.359 -14.353 -5.334 1.00 38.06 90 VAL A O 1
ATOM 724 N N . SER A 1 91 ? 1.840 -13.917 -5.154 1.00 43.16 91 SER A N 1
ATOM 725 C CA . SER A 1 91 ? 1.958 -13.064 -6.352 1.00 43.16 91 SER A CA 1
ATOM 726 C C . SER A 1 91 ? 2.483 -13.901 -7.524 1.00 43.16 91 SER A C 1
ATOM 728 O O . SER A 1 91 ? 3.297 -14.802 -7.312 1.00 43.16 91 SER A O 1
ATOM 730 N N . ARG A 1 92 ? 2.018 -13.656 -8.757 1.00 34.91 92 ARG A N 1
ATOM 731 C CA . ARG A 1 92 ? 2.467 -14.365 -9.968 1.00 34.91 92 ARG A CA 1
ATOM 732 C C . ARG A 1 92 ? 3.129 -13.377 -10.918 1.00 34.91 92 ARG A C 1
ATOM 734 O O . ARG A 1 92 ? 2.467 -12.513 -11.467 1.00 34.91 92 ARG A O 1
ATOM 741 N N . PHE A 1 93 ? 4.427 -13.546 -11.168 1.00 40.66 93 PHE A N 1
ATOM 742 C CA . PHE A 1 93 ? 5.152 -12.700 -12.115 1.00 40.66 93 PHE A CA 1
ATOM 743 C C . PHE A 1 93 ? 6.056 -13.495 -13.068 1.00 40.66 93 PHE A C 1
ATOM 745 O O . PHE A 1 93 ? 6.940 -14.219 -12.616 1.00 40.66 93 PHE A O 1
ATOM 752 N N . GLY A 1 94 ? 5.875 -13.360 -14.384 1.00 38.12 94 GLY A N 1
ATOM 753 C CA . GLY A 1 94 ? 6.728 -14.001 -15.395 1.00 38.12 94 GLY A CA 1
ATOM 754 C C . GLY A 1 94 ? 7.677 -13.005 -16.060 1.00 38.12 94 GLY A C 1
ATOM 755 O O . GLY A 1 94 ? 7.202 -11.967 -16.484 1.00 38.12 94 GLY A O 1
ATOM 756 N N . TRP A 1 95 ? 8.981 -13.314 -16.180 1.00 48.31 95 TRP A N 1
ATOM 757 C CA . TRP A 1 95 ? 9.928 -12.605 -17.071 1.00 48.31 95 TRP A CA 1
ATOM 758 C C . TRP A 1 95 ? 11.284 -13.324 -17.226 1.00 48.31 95 TRP A C 1
ATOM 760 O O . TRP A 1 95 ? 11.653 -14.157 -16.389 1.00 48.31 95 TRP A O 1
ATOM 770 N N . GLY A 1 96 ? 12.031 -12.935 -18.273 1.00 48.81 96 GLY A N 1
ATOM 771 C CA . GLY A 1 96 ? 13.439 -13.264 -18.529 1.00 48.81 96 GLY A CA 1
ATOM 772 C C . GLY A 1 96 ? 14.311 -12.013 -18.746 1.00 48.81 96 GLY A C 1
ATOM 773 O O . GLY A 1 96 ? 14.205 -11.372 -19.785 1.00 48.81 96 GLY A O 1
ATOM 774 N N . LEU A 1 97 ? 15.176 -11.680 -17.775 1.00 54.06 97 LEU A N 1
ATOM 775 C CA . LEU A 1 97 ? 16.249 -10.664 -17.846 1.00 54.06 97 LEU A CA 1
ATOM 776 C C . LEU A 1 97 ? 17.496 -11.117 -17.066 1.00 54.06 97 LEU A C 1
ATOM 778 O O . LEU A 1 97 ? 17.498 -12.149 -16.404 1.00 54.06 97 LEU A O 1
ATOM 782 N N . THR A 1 98 ? 18.583 -10.340 -17.150 1.00 62.81 98 THR A N 1
ATOM 783 C CA . THR A 1 98 ? 19.872 -10.624 -16.500 1.00 62.81 98 THR A CA 1
ATOM 784 C C . THR A 1 98 ? 19.873 -10.375 -14.978 1.00 62.81 98 THR A C 1
ATOM 786 O O . THR A 1 98 ? 19.307 -9.413 -14.458 1.00 62.81 98 THR A O 1
ATOM 789 N N . LYS A 1 99 ? 20.623 -11.218 -14.252 1.00 67.81 99 LYS A N 1
ATOM 790 C CA . LYS A 1 99 ? 20.689 -11.357 -12.776 1.00 67.81 99 LYS A CA 1
ATOM 791 C C . LYS A 1 99 ? 20.865 -10.061 -11.950 1.00 67.81 99 LYS A C 1
ATOM 793 O O . LYS A 1 99 ? 20.478 -10.027 -10.783 1.00 67.81 99 LYS A O 1
ATOM 798 N N . LYS A 1 100 ? 21.475 -8.996 -12.496 1.00 71.88 100 LYS A N 1
ATOM 799 C CA . LYS A 1 100 ? 21.720 -7.727 -11.766 1.00 71.88 100 LYS A CA 1
ATOM 800 C C . LYS A 1 100 ? 20.455 -6.878 -11.614 1.00 71.88 100 LYS A C 1
ATOM 802 O O . LYS A 1 100 ? 20.208 -6.364 -10.524 1.00 71.88 100 LYS A O 1
ATOM 807 N N . ILE A 1 101 ? 19.661 -6.763 -12.679 1.00 67.81 101 ILE A N 1
ATOM 808 C CA . ILE A 1 101 ? 18.397 -6.011 -12.676 1.00 67.81 101 ILE A CA 1
ATOM 809 C C . ILE A 1 101 ? 17.405 -6.704 -11.736 1.00 67.81 101 ILE A C 1
ATOM 811 O O . ILE A 1 101 ? 16.760 -6.052 -10.919 1.00 67.81 101 ILE A O 1
ATOM 815 N N . GLU A 1 102 ? 17.388 -8.040 -11.752 1.00 71.81 102 GLU A N 1
ATOM 816 C CA . GLU A 1 102 ? 16.559 -8.849 -10.854 1.00 71.81 102 GLU A CA 1
ATOM 817 C C . GLU A 1 102 ? 16.881 -8.616 -9.371 1.00 71.81 102 GLU A C 1
ATOM 819 O O . GLU A 1 102 ? 15.979 -8.448 -8.553 1.00 71.81 102 GLU A O 1
ATOM 824 N N . ASN A 1 103 ? 18.166 -8.591 -8.999 1.00 78.62 103 ASN A N 1
ATOM 825 C CA . ASN A 1 103 ? 18.570 -8.347 -7.613 1.00 78.62 103 ASN A CA 1
ATOM 826 C C . ASN A 1 103 ? 18.220 -6.923 -7.155 1.00 78.62 103 ASN A C 1
ATOM 828 O O . ASN A 1 103 ? 17.803 -6.738 -6.010 1.00 78.62 103 ASN A O 1
ATOM 832 N N . HIS A 1 104 ? 18.368 -5.931 -8.039 1.00 79.31 104 HIS A N 1
ATOM 833 C CA . HIS A 1 104 ? 17.957 -4.559 -7.749 1.00 79.31 104 HIS A CA 1
ATOM 834 C C . HIS A 1 104 ? 16.443 -4.477 -7.517 1.00 79.31 104 HIS A C 1
ATOM 836 O O . HIS A 1 104 ? 16.009 -3.952 -6.491 1.00 79.31 104 HIS A O 1
ATOM 842 N N . GLY A 1 105 ? 15.654 -5.066 -8.421 1.00 77.81 105 GLY A N 1
ATOM 843 C CA . GLY A 1 105 ? 14.199 -5.139 -8.308 1.00 77.81 105 GLY A CA 1
ATOM 844 C C . GLY A 1 105 ? 13.740 -5.820 -7.019 1.00 77.81 105 GLY A C 1
ATOM 845 O O . GLY A 1 105 ? 12.905 -5.279 -6.301 1.00 77.81 105 GLY A O 1
ATOM 846 N N . LEU A 1 106 ? 14.350 -6.953 -6.657 1.00 77.81 106 LEU A N 1
ATOM 847 C CA . LEU A 1 106 ? 14.036 -7.673 -5.419 1.00 77.81 106 LEU A CA 1
ATOM 848 C C . LEU A 1 106 ? 14.358 -6.853 -4.160 1.00 77.81 106 LEU A C 1
ATOM 850 O O . LEU A 1 106 ? 13.582 -6.857 -3.207 1.00 77.81 106 LEU A O 1
ATOM 854 N N . SER A 1 107 ? 15.499 -6.159 -4.137 1.00 82.25 107 SER A N 1
ATOM 855 C CA . SER A 1 107 ? 15.879 -5.298 -3.009 1.00 82.25 107 SER A CA 1
ATOM 856 C C . SER A 1 107 ? 14.888 -4.143 -2.832 1.00 82.25 107 SER A C 1
ATOM 858 O O . SER A 1 107 ? 14.415 -3.886 -1.724 1.00 82.25 107 SER A O 1
ATOM 860 N N . ARG A 1 108 ? 14.497 -3.500 -3.942 1.00 82.00 108 ARG A N 1
ATOM 861 C CA . ARG A 1 108 ? 13.473 -2.447 -3.951 1.00 82.00 108 ARG A CA 1
ATOM 862 C C . ARG A 1 108 ? 12.116 -2.962 -3.485 1.00 82.00 108 ARG A C 1
ATOM 864 O O . ARG A 1 108 ? 11.497 -2.316 -2.649 1.00 82.00 108 ARG A O 1
ATOM 871 N N . PHE A 1 109 ? 11.695 -4.136 -3.952 1.00 80.38 109 PHE A N 1
ATOM 872 C CA . PHE A 1 109 ? 10.434 -4.750 -3.540 1.00 80.38 109 PHE A CA 1
ATOM 873 C C . PHE A 1 109 ? 10.380 -4.990 -2.025 1.00 80.38 109 PHE A C 1
ATOM 875 O O . PHE A 1 109 ? 9.435 -4.573 -1.361 1.00 80.38 109 PHE A O 1
ATOM 882 N N . LYS A 1 110 ? 11.444 -5.557 -1.442 1.00 83.19 110 LYS A N 1
ATOM 883 C CA . LYS A 1 110 ? 11.552 -5.740 0.016 1.00 83.19 110 LYS A CA 1
ATOM 884 C C . LYS A 1 110 ? 11.463 -4.417 0.779 1.00 83.19 110 LYS A C 1
ATOM 886 O O . LYS A 1 110 ? 10.768 -4.334 1.789 1.00 83.19 110 LYS A O 1
ATOM 891 N N . ALA A 1 111 ? 12.147 -3.380 0.292 1.00 85.56 111 ALA A N 1
ATOM 892 C CA . ALA A 1 111 ? 12.080 -2.053 0.896 1.00 85.56 111 ALA A CA 1
ATOM 893 C C . ALA A 1 111 ? 10.668 -1.447 0.795 1.00 85.56 111 ALA A C 1
ATOM 895 O O . ALA A 1 111 ? 10.223 -0.789 1.730 1.00 85.56 111 ALA A O 1
ATOM 896 N N . ASN A 1 112 ? 9.943 -1.675 -0.303 1.00 81.69 112 ASN A N 1
ATOM 897 C CA . ASN A 1 112 ? 8.561 -1.217 -0.467 1.00 81.69 112 ASN A CA 1
ATOM 898 C C . ASN A 1 112 ? 7.617 -1.890 0.532 1.00 81.69 112 ASN A C 1
ATOM 900 O O . ASN A 1 112 ? 6.878 -1.186 1.217 1.00 81.69 112 ASN A O 1
ATOM 904 N N . MET A 1 113 ? 7.707 -3.215 0.689 1.00 81.62 113 MET A N 1
ATOM 905 C CA . MET A 1 113 ? 6.892 -3.952 1.662 1.00 81.62 113 MET A CA 1
ATOM 906 C C . MET A 1 113 ? 7.125 -3.457 3.093 1.00 81.62 113 MET A C 1
ATOM 908 O O . MET A 1 113 ? 6.174 -3.240 3.844 1.00 81.62 113 MET A O 1
ATOM 912 N N . GLN A 1 114 ? 8.386 -3.216 3.464 1.00 87.19 114 GLN A N 1
ATOM 913 C CA . GLN A 1 114 ? 8.717 -2.693 4.787 1.00 87.19 114 GLN A CA 1
ATOM 914 C C . GLN A 1 114 ? 8.158 -1.275 5.000 1.00 87.19 114 GLN A C 1
ATOM 916 O O . GLN A 1 114 ? 7.529 -1.021 6.025 1.00 87.19 114 GLN A O 1
ATOM 921 N N . ARG A 1 115 ? 8.304 -0.376 4.016 1.00 87.19 115 ARG A N 1
ATOM 922 C CA . ARG A 1 115 ? 7.765 0.998 4.087 1.00 87.19 115 ARG A CA 1
ATOM 923 C C . ARG A 1 115 ? 6.234 1.009 4.155 1.00 87.19 115 ARG A C 1
ATOM 925 O O . ARG A 1 115 ? 5.658 1.795 4.903 1.00 87.19 115 ARG A O 1
ATOM 932 N N . SER A 1 116 ? 5.573 0.112 3.420 1.00 86.56 116 SER A N 1
ATOM 933 C CA . SER A 1 116 ? 4.117 -0.077 3.474 1.00 86.56 116 SER A CA 1
ATOM 934 C C . SER A 1 116 ? 3.665 -0.504 4.873 1.00 86.56 116 SER A C 1
ATOM 936 O O . SER A 1 116 ? 2.794 0.132 5.472 1.00 86.56 116 SER A O 1
ATOM 938 N N . ARG A 1 117 ? 4.334 -1.508 5.456 1.00 87.69 117 ARG A N 1
ATOM 939 C CA . ARG A 1 117 ? 4.073 -1.972 6.825 1.00 87.69 117 ARG A CA 1
ATOM 940 C C . ARG A 1 117 ? 4.235 -0.853 7.854 1.00 87.69 117 ARG A C 1
ATOM 942 O O . ARG A 1 117 ? 3.386 -0.712 8.733 1.00 87.69 117 ARG A O 1
ATOM 949 N N . GLU A 1 118 ? 5.317 -0.086 7.764 1.00 92.38 118 GLU A N 1
ATOM 950 C CA . GLU A 1 118 ? 5.592 1.035 8.669 1.00 92.38 118 GLU A CA 1
ATOM 951 C C . GLU A 1 118 ? 4.528 2.134 8.547 1.00 92.38 118 GLU A C 1
ATOM 953 O O . GLU A 1 118 ? 4.038 2.623 9.566 1.00 92.38 118 GLU A O 1
ATOM 958 N N . GLY A 1 119 ? 4.092 2.451 7.323 1.00 89.31 119 GLY A N 1
ATOM 959 C CA . GLY A 1 119 ? 2.986 3.375 7.067 1.00 89.31 119 GLY A CA 1
ATOM 960 C C . GLY A 1 119 ? 1.675 2.922 7.713 1.00 89.31 119 GLY A C 1
ATOM 961 O O . GLY A 1 119 ? 1.063 3.681 8.461 1.00 89.31 119 GLY A O 1
ATOM 962 N N . VAL A 1 120 ? 1.274 1.663 7.510 1.00 89.56 120 VAL A N 1
ATOM 963 C CA . VAL A 1 120 ? 0.061 1.104 8.136 1.00 89.56 120 VAL A CA 1
ATOM 964 C C . VAL A 1 120 ? 0.177 1.117 9.663 1.00 89.56 120 VAL A C 1
ATOM 966 O O . VAL A 1 120 ? -0.739 1.565 10.349 1.00 89.56 120 VAL A O 1
ATOM 969 N N . SER A 1 121 ? 1.319 0.692 10.214 1.00 90.94 121 SER A N 1
ATOM 970 C CA . SER A 1 121 ? 1.555 0.694 11.664 1.00 90.94 121 SER A CA 1
ATOM 971 C C . SER A 1 121 ? 1.491 2.098 12.268 1.00 90.94 121 SER A C 1
ATOM 973 O O . SER A 1 121 ? 0.995 2.261 13.387 1.00 90.94 121 SER A O 1
ATOM 975 N N . LEU A 1 122 ? 1.980 3.112 11.549 1.00 90.88 122 LEU A N 1
ATOM 976 C CA . LEU A 1 122 ? 1.866 4.505 11.962 1.00 90.88 122 LEU A CA 1
ATOM 977 C C . LEU A 1 122 ? 0.394 4.902 12.072 1.00 90.88 122 LEU A C 1
ATOM 979 O O . LEU A 1 122 ? -0.019 5.365 13.134 1.00 90.88 122 LEU A O 1
ATOM 983 N N . ILE A 1 123 ? -0.411 4.664 11.036 1.00 91.81 123 ILE A N 1
ATOM 984 C CA . ILE A 1 123 ? -1.835 5.021 11.055 1.00 91.81 123 ILE A CA 1
ATOM 985 C C . ILE A 1 123 ? -2.592 4.273 12.156 1.00 91.81 123 ILE A C 1
ATOM 987 O O . ILE A 1 123 ? -3.365 4.893 12.882 1.00 91.81 123 ILE A O 1
ATOM 991 N N . LEU A 1 124 ? -2.320 2.983 12.363 1.00 91.00 124 LEU A N 1
ATOM 992 C CA . LEU A 1 124 ? -2.899 2.220 13.474 1.00 91.00 124 LEU A CA 1
ATOM 993 C C . LEU A 1 124 ? -2.590 2.868 14.829 1.00 91.00 124 LEU A C 1
ATOM 995 O O . LEU A 1 124 ? -3.483 3.037 15.660 1.00 91.00 124 LEU A O 1
ATOM 999 N N . SER A 1 125 ? -1.346 3.305 15.045 1.00 89.81 125 SER A N 1
ATOM 1000 C CA . SER A 1 125 ? -0.972 4.011 16.276 1.00 89.81 125 SER A CA 1
ATOM 1001 C C . SER A 1 125 ? -1.746 5.324 16.459 1.00 89.81 125 SER A C 1
ATOM 1003 O O . SER A 1 125 ? -2.161 5.637 17.577 1.00 89.81 125 SER A O 1
ATOM 1005 N N . LEU A 1 126 ? -1.995 6.054 15.368 1.00 89.44 126 LEU A N 1
ATOM 1006 C CA . LEU A 1 126 ? -2.740 7.312 15.379 1.00 89.44 126 LEU A CA 1
ATOM 1007 C C . LEU A 1 126 ? -4.233 7.085 15.644 1.00 89.44 126 LEU A C 1
ATOM 1009 O O . LEU A 1 126 ? -4.813 7.782 16.473 1.00 89.44 126 LEU A O 1
ATOM 1013 N N . LEU A 1 127 ? -4.836 6.066 15.025 1.00 89.06 127 LEU A N 1
ATOM 1014 C CA . LEU A 1 127 ? -6.228 5.669 15.267 1.00 89.06 127 LEU A CA 1
ATOM 1015 C C . LEU A 1 127 ? -6.452 5.196 16.711 1.00 89.06 127 LEU A C 1
ATOM 1017 O O . LEU A 1 127 ? -7.494 5.466 17.303 1.00 89.06 127 LEU A O 1
ATOM 1021 N N . ARG A 1 128 ? -5.473 4.515 17.316 1.00 89.56 128 ARG A N 1
ATOM 1022 C CA . ARG A 1 128 ? -5.533 4.146 18.741 1.00 89.56 128 ARG A CA 1
ATOM 1023 C C . ARG A 1 128 ? -5.458 5.380 19.640 1.00 89.56 128 ARG A C 1
ATOM 1025 O O . ARG A 1 128 ? -6.215 5.476 20.600 1.00 89.56 128 ARG A O 1
ATOM 1032 N N . GLN A 1 129 ? -4.572 6.328 19.328 1.00 85.81 129 GLN A N 1
ATOM 1033 C CA . GLN A 1 129 ? -4.416 7.563 20.104 1.00 85.81 129 GLN A CA 1
ATOM 1034 C C . GLN A 1 129 ? -5.658 8.455 20.038 1.00 85.81 129 GLN A C 1
ATOM 1036 O O . GLN A 1 129 ? -6.069 8.977 21.072 1.00 85.81 129 GLN A O 1
ATOM 1041 N N . SER A 1 130 ? -6.283 8.604 18.866 1.00 82.94 130 SER A N 1
ATOM 1042 C CA . SER A 1 130 ? -7.485 9.434 18.719 1.00 82.94 130 SER A CA 1
ATOM 1043 C C . SER A 1 130 ? -8.665 8.899 19.532 1.00 82.94 130 SER A C 1
ATOM 1045 O O . SER A 1 130 ? -9.395 9.682 20.128 1.00 82.94 130 SER A O 1
ATOM 1047 N N . ARG A 1 131 ? -8.809 7.571 19.650 1.00 78.19 131 ARG A N 1
ATOM 1048 C CA . ARG A 1 131 ? -9.840 6.936 20.493 1.00 78.19 131 ARG A CA 1
ATOM 1049 C C . ARG A 1 131 ? -9.644 7.166 21.994 1.00 78.19 131 ARG A C 1
ATOM 1051 O O . ARG A 1 131 ? -10.602 7.025 22.746 1.00 78.19 131 ARG A O 1
ATOM 1058 N N . LEU A 1 132 ? -8.425 7.484 22.430 1.00 71.25 132 LEU A N 1
ATOM 1059 C CA . LEU A 1 132 ? -8.100 7.767 23.832 1.00 71.25 132 LEU A CA 1
ATOM 1060 C C . LEU A 1 132 ? -8.226 9.257 24.182 1.00 71.25 132 LEU A C 1
ATOM 1062 O O . LEU A 1 132 ? -8.190 9.607 25.360 1.00 71.25 132 LEU A O 1
ATOM 1066 N N . GLN A 1 133 ? -8.368 10.138 23.188 1.00 65.69 133 GLN A N 1
ATOM 1067 C CA . GLN A 1 133 ? -8.638 11.552 23.422 1.00 65.69 133 GLN A CA 1
ATOM 1068 C C . GLN A 1 133 ? -10.157 11.762 23.508 1.00 65.69 133 GLN A C 1
ATOM 1070 O O . GLN A 1 133 ? -10.852 11.499 22.525 1.00 65.69 133 GLN A O 1
ATOM 1075 N N . PRO A 1 134 ? -10.712 12.236 24.641 1.00 53.84 134 PRO A N 1
ATOM 1076 C CA . PRO A 1 134 ? -12.098 12.674 24.664 1.00 53.84 134 PRO A CA 1
ATOM 1077 C C . PRO A 1 134 ? -12.236 13.819 23.661 1.00 53.84 134 PRO A C 1
ATOM 1079 O O . PRO A 1 134 ? -11.504 14.808 23.717 1.00 53.84 134 PRO A O 1
ATOM 1082 N N . MET A 1 135 ? -13.144 13.649 22.707 1.00 46.84 135 MET A N 1
ATOM 1083 C CA . MET A 1 135 ? -13.448 14.634 21.681 1.00 46.84 135 MET A CA 1
ATOM 1084 C C . MET A 1 135 ? -14.124 15.832 22.356 1.00 46.84 135 MET A C 1
ATOM 1086 O O . MET A 1 135 ? -15.344 15.904 22.459 1.00 46.84 135 MET A O 1
ATOM 1090 N N . THR A 1 136 ? -13.328 16.764 22.874 1.00 51.09 136 THR A N 1
ATOM 1091 C CA . THR A 1 136 ? -13.794 18.115 23.185 1.00 51.09 136 THR A CA 1
ATOM 1092 C C . THR A 1 136 ? -13.994 18.819 21.843 1.00 51.09 136 THR A C 1
ATOM 1094 O O . THR A 1 136 ? -13.088 19.423 21.272 1.00 51.09 136 THR A O 1
ATOM 1097 N N . LEU A 1 137 ? -15.181 18.613 21.263 1.00 46.75 137 LEU A N 1
ATOM 1098 C CA . LEU A 1 137 ? -15.745 19.538 20.285 1.00 46.75 137 LEU A CA 1
ATOM 1099 C C . LEU A 1 137 ? -15.766 20.911 20.957 1.00 46.75 137 LEU A C 1
ATOM 1101 O O . LEU A 1 137 ? -16.281 21.034 22.065 1.00 46.75 137 LEU A O 1
ATOM 1105 N N . GLY A 1 138 ? -15.138 21.892 20.311 1.00 47.44 138 GLY A N 1
ATOM 1106 C CA . GLY A 1 138 ? -14.739 23.156 20.917 1.00 47.44 138 GLY A CA 1
ATOM 1107 C C . GLY A 1 138 ? -15.840 23.843 21.719 1.00 47.44 138 GLY A C 1
ATOM 1108 O O . GLY A 1 138 ? -16.670 24.554 21.160 1.00 47.44 138 GLY A O 1
ATOM 1109 N N . LEU A 1 139 ? -15.781 23.695 23.045 1.00 36.91 139 LEU A N 1
ATOM 1110 C CA . LEU A 1 139 ? -16.303 24.711 23.941 1.00 36.91 139 LEU A CA 1
ATOM 1111 C C . LEU A 1 139 ? -15.256 25.820 23.970 1.00 36.91 139 LEU A C 1
ATOM 1113 O O . LEU A 1 139 ? -14.236 25.731 24.658 1.00 36.91 139 LEU A O 1
ATOM 1117 N N . GLU A 1 140 ? -15.499 26.846 23.162 1.00 37.69 140 GLU A N 1
ATOM 1118 C CA . GLU A 1 140 ? -14.901 28.150 23.381 1.00 37.69 140 GLU A CA 1
ATOM 1119 C C . GLU A 1 140 ? -15.127 28.556 24.839 1.00 37.69 140 GLU A C 1
ATOM 1121 O O . GLU A 1 140 ? -16.173 28.312 25.444 1.00 37.69 140 GLU A O 1
ATOM 1126 N N . SER A 1 141 ? -14.087 29.142 25.411 1.00 38.34 141 SER A N 1
ATOM 1127 C CA . SER A 1 141 ? -14.026 29.671 26.761 1.00 38.34 141 SER A CA 1
ATOM 1128 C C . SER A 1 141 ? -15.145 30.684 27.027 1.00 38.34 141 SER A C 1
ATOM 1130 O O . SER A 1 141 ? -14.951 31.887 26.865 1.00 38.34 141 SER A O 1
ATOM 1132 N N . ALA A 1 142 ? -16.296 30.214 27.502 1.00 34.47 142 ALA A N 1
ATOM 1133 C CA . ALA A 1 142 ? -17.235 31.047 28.233 1.00 34.47 142 ALA A CA 1
ATOM 1134 C C . ALA A 1 142 ? -16.675 31.244 29.645 1.00 34.47 142 ALA A C 1
ATOM 1136 O O . ALA A 1 142 ? -16.801 30.391 30.526 1.00 34.47 142 ALA A O 1
ATOM 1137 N N . GLN A 1 143 ? -16.004 32.379 29.838 1.00 43.97 143 GLN A N 1
ATOM 1138 C CA . GLN A 1 143 ? -15.704 32.924 31.153 1.00 43.97 143 GLN A CA 1
ATOM 1139 C C . GLN A 1 143 ? -17.007 33.000 31.956 1.00 43.97 143 GLN A C 1
ATOM 1141 O O . GLN A 1 143 ? -17.854 33.847 31.698 1.00 43.97 143 GLN A O 1
ATOM 1146 N N . THR A 1 144 ? -17.165 32.128 32.946 1.00 30.78 144 THR A N 1
ATOM 1147 C CA . THR A 1 144 ? -18.071 32.390 34.063 1.00 30.78 144 THR A CA 1
ATOM 1148 C C . THR A 1 144 ? -17.291 32.079 35.324 1.00 30.78 144 THR A C 1
ATOM 1150 O O . THR A 1 144 ? -16.906 30.938 35.572 1.00 30.78 144 THR A O 1
ATOM 1153 N N . GLY A 1 145 ? -16.938 33.141 36.043 1.00 39.53 145 GLY A N 1
ATOM 1154 C CA . GLY A 1 145 ? -16.140 33.059 37.249 1.00 39.53 145 GLY A CA 1
ATOM 1155 C C . GLY A 1 145 ? -16.856 32.280 38.343 1.00 39.53 145 GLY A C 1
ATOM 1156 O O . GLY A 1 145 ? -18.055 32.437 38.539 1.00 39.53 145 GLY A O 1
ATOM 1157 N N . LEU A 1 146 ? -16.072 31.484 39.062 1.00 30.30 146 LEU A N 1
ATOM 1158 C CA . LEU A 1 146 ? -16.163 31.267 40.501 1.00 30.30 146 LEU A CA 1
ATOM 1159 C C . LEU A 1 146 ? -14.808 30.689 40.921 1.00 30.30 146 LEU A C 1
ATOM 1161 O O . LEU A 1 146 ? -14.462 29.555 40.596 1.00 30.30 146 LEU A O 1
ATOM 1165 N N . GLN A 1 147 ? -14.000 31.529 41.570 1.00 35.88 147 GLN A N 1
ATOM 1166 C CA . GLN A 1 147 ? -12.772 31.107 42.230 1.00 35.88 147 GLN A CA 1
ATOM 1167 C C . GLN A 1 147 ? -13.137 30.149 43.365 1.00 35.88 147 GLN A C 1
ATOM 1169 O O . GLN A 1 147 ? -13.832 30.538 44.301 1.00 35.88 147 GLN A O 1
ATOM 1174 N N . VAL A 1 148 ? -12.617 28.927 43.307 1.00 32.28 148 VAL A N 1
ATOM 1175 C CA . VAL A 1 148 ? -12.352 28.132 44.505 1.00 32.28 148 VAL A CA 1
ATOM 1176 C C . VAL A 1 148 ? -10.919 27.642 44.391 1.00 32.28 148 VAL A C 1
ATOM 1178 O O . VAL A 1 148 ? -10.554 26.878 43.501 1.00 32.28 148 VAL A O 1
ATOM 1181 N N . GLU A 1 149 ? -10.095 28.192 45.267 1.00 37.34 149 GLU A N 1
ATOM 1182 C CA . GLU A 1 149 ? -8.673 27.940 45.374 1.00 37.34 149 GLU A CA 1
ATOM 1183 C C . GLU A 1 149 ? -8.441 26.632 46.137 1.00 37.34 149 GLU A C 1
ATOM 1185 O O . GLU A 1 149 ? -8.772 26.516 47.315 1.00 37.34 149 GLU A O 1
ATOM 1190 N N . SER A 1 150 ? -7.857 25.638 45.469 1.00 30.56 150 SER A N 1
ATOM 1191 C CA . SER A 1 150 ? -7.234 24.493 46.133 1.00 30.56 150 SER A CA 1
ATOM 1192 C C . SER A 1 150 ? -6.079 23.963 45.286 1.00 30.56 150 SER A C 1
ATOM 1194 O O . SER A 1 150 ? -6.285 23.384 44.220 1.00 30.56 150 SER A O 1
ATOM 1196 N N . LYS A 1 151 ? -4.851 24.157 45.778 1.00 36.28 151 LYS A N 1
ATOM 1197 C CA . LYS A 1 151 ? -3.649 23.413 45.359 1.00 36.28 151 LYS A CA 1
ATOM 1198 C C . LYS A 1 151 ? -3.917 21.912 45.585 1.00 36.28 151 LYS A C 1
ATOM 1200 O O . LYS A 1 151 ? -4.519 21.593 46.612 1.00 36.28 151 LYS A O 1
ATOM 1205 N N . PRO A 1 152 ? -3.455 20.992 44.718 1.00 39.91 152 PRO A N 1
ATOM 1206 C CA . PRO A 1 152 ? -2.081 20.511 44.892 1.00 39.91 152 PRO A CA 1
ATOM 1207 C C . PRO A 1 152 ? -1.355 20.051 43.604 1.00 39.91 152 PRO A C 1
ATOM 1209 O O . PRO A 1 152 ? -1.926 19.940 42.527 1.00 39.91 152 PRO A O 1
ATOM 1212 N N . GLU A 1 153 ? -0.062 19.777 43.800 1.00 31.17 153 GLU A N 1
ATOM 1213 C CA . GLU A 1 153 ? 0.805 18.845 43.061 1.00 31.17 153 GLU A CA 1
ATOM 1214 C C . GLU A 1 153 ? 1.161 19.109 41.588 1.00 31.17 153 GLU A C 1
ATOM 1216 O O . GLU A 1 153 ? 0.442 18.819 40.635 1.00 31.17 153 GLU A O 1
ATOM 1221 N N . VAL A 1 154 ? 2.411 19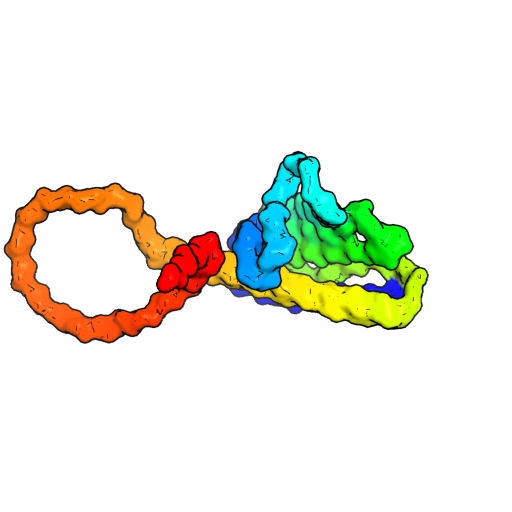.550 41.419 1.00 40.34 154 VAL A N 1
ATOM 1222 C CA . VAL A 1 154 ? 3.181 19.440 40.180 1.00 40.34 154 VAL A CA 1
ATOM 1223 C C . VAL A 1 154 ? 3.427 17.952 39.913 1.00 40.34 154 VAL A C 1
ATOM 1225 O O . VAL A 1 154 ? 4.406 17.390 40.391 1.00 40.34 154 VAL A O 1
ATOM 1228 N N . SER A 1 155 ? 2.532 17.297 39.169 1.00 35.41 155 SER A N 1
ATOM 1229 C CA . SER A 1 155 ? 2.832 15.981 38.604 1.00 35.41 155 SER A CA 1
ATOM 1230 C C . SER A 1 155 ? 3.726 16.169 37.381 1.00 35.41 155 SER A C 1
ATOM 1232 O O . SER A 1 155 ? 3.367 16.922 36.469 1.00 35.41 155 SER A O 1
ATOM 1234 N N . GLU A 1 156 ? 4.848 15.459 37.357 1.00 41.59 156 GLU A N 1
ATOM 1235 C CA . GLU A 1 156 ? 5.704 15.172 36.205 1.00 41.59 156 GLU A CA 1
ATOM 1236 C C . GLU A 1 156 ? 4.883 14.723 34.986 1.00 41.59 156 GLU A C 1
ATOM 1238 O O . GLU A 1 156 ? 4.741 13.547 34.662 1.00 41.59 156 GLU A O 1
ATOM 1243 N N . ARG A 1 157 ? 4.323 15.688 34.256 1.00 38.00 157 ARG A N 1
ATOM 1244 C CA . ARG A 1 157 ? 3.801 15.471 32.912 1.00 38.00 157 ARG A CA 1
ATOM 1245 C C . ARG A 1 157 ? 4.993 15.569 31.975 1.00 38.00 157 ARG A C 1
ATOM 1247 O O . ARG A 1 157 ? 5.216 16.579 31.308 1.00 38.00 157 ARG A O 1
ATOM 1254 N N . GLU A 1 158 ? 5.814 14.523 32.008 1.00 40.84 158 GLU A N 1
ATOM 1255 C CA . GLU A 1 158 ? 6.904 14.335 31.066 1.00 40.84 158 GLU A CA 1
ATOM 1256 C C . GLU A 1 158 ? 6.396 14.582 29.646 1.00 40.84 158 GLU A C 1
ATOM 1258 O O . GLU A 1 158 ? 5.333 14.110 29.228 1.00 40.84 158 GLU A O 1
ATOM 1263 N N . ARG A 1 159 ? 7.189 15.359 28.909 1.00 43.31 159 ARG A N 1
ATOM 1264 C CA . ARG A 1 159 ? 7.003 15.738 27.512 1.00 43.31 159 ARG A CA 1
ATOM 1265 C C . ARG A 1 159 ? 7.022 14.495 26.619 1.00 43.31 159 ARG A C 1
ATOM 1267 O O . ARG A 1 159 ? 7.975 14.268 25.875 1.00 43.31 159 ARG A O 1
ATOM 1274 N N . ARG A 1 160 ? 5.960 13.690 26.625 1.00 44.84 160 ARG A N 1
ATOM 1275 C CA . ARG A 1 160 ? 5.706 12.747 25.537 1.00 44.84 160 ARG A CA 1
ATOM 1276 C C . ARG A 1 160 ? 5.315 13.596 24.340 1.00 44.84 160 ARG A C 1
ATOM 1278 O O . ARG A 1 160 ? 4.164 13.983 24.183 1.00 44.84 160 ARG A O 1
ATOM 1285 N N . THR A 1 161 ? 6.306 13.928 23.520 1.00 52.06 161 THR A N 1
ATOM 1286 C CA . THR A 1 161 ? 6.065 14.351 22.142 1.00 52.06 161 THR A CA 1
ATOM 1287 C C . THR A 1 161 ? 5.259 13.235 21.487 1.00 52.06 161 THR A C 1
ATOM 1289 O O . THR A 1 161 ? 5.779 12.166 21.166 1.00 52.06 161 THR A O 1
ATOM 1292 N N . THR A 1 162 ? 3.941 13.417 21.428 1.00 65.44 162 THR A N 1
ATOM 1293 C CA . THR A 1 162 ? 3.023 12.435 20.862 1.00 65.44 162 THR A CA 1
ATOM 1294 C C . THR A 1 162 ? 3.477 12.149 19.433 1.00 65.44 162 THR A C 1
ATOM 1296 O O . THR A 1 162 ? 3.916 13.054 18.730 1.00 65.44 162 THR A O 1
ATOM 1299 N N . VAL A 1 163 ? 3.392 10.906 18.962 1.00 67.06 163 VAL A N 1
ATOM 1300 C CA . VAL A 1 163 ? 3.706 10.559 17.558 1.00 67.06 163 VAL A CA 1
ATOM 1301 C C . VAL A 1 163 ? 2.992 11.513 16.585 1.00 67.06 163 VAL A C 1
ATOM 1303 O O . VAL A 1 163 ? 3.570 11.941 15.590 1.00 67.06 163 VAL A O 1
ATOM 1306 N N . TRP A 1 164 ? 1.793 11.961 16.965 1.00 64.25 164 TRP A N 1
ATOM 1307 C CA . TRP A 1 164 ? 1.044 13.032 16.318 1.00 64.25 164 TRP A CA 1
ATOM 1308 C C . TRP A 1 164 ? 1.764 14.386 16.226 1.00 64.25 164 TRP A C 1
ATOM 1310 O O . TRP A 1 164 ? 1.696 15.029 15.185 1.00 64.25 164 TRP A O 1
ATOM 1320 N N . SER A 1 165 ? 2.478 14.836 17.264 1.00 72.38 165 SER A N 1
ATOM 1321 C CA . SER A 1 165 ? 3.245 16.086 17.199 1.00 72.38 165 SER A CA 1
ATOM 1322 C C . SER A 1 165 ? 4.376 15.975 16.180 1.00 72.38 165 SER A C 1
ATOM 1324 O O . SER A 1 165 ? 4.552 16.881 15.377 1.00 72.38 165 SER A O 1
ATOM 1326 N N . LYS A 1 166 ? 5.084 14.836 16.145 1.00 74.62 166 LYS A N 1
ATOM 1327 C CA . LYS A 1 166 ? 6.131 14.574 15.143 1.00 74.62 166 LYS A CA 1
ATOM 1328 C C . LYS A 1 166 ? 5.557 14.502 13.727 1.00 74.62 166 LYS A C 1
ATOM 1330 O O . LYS A 1 166 ? 6.128 15.079 12.810 1.00 74.62 166 LYS A O 1
ATOM 1335 N N . PHE A 1 167 ? 4.416 13.836 13.559 1.00 75.06 167 PHE A N 1
ATOM 1336 C CA . PHE A 1 167 ? 3.726 13.741 12.273 1.00 75.06 167 PHE A CA 1
ATOM 1337 C C . PHE A 1 167 ? 3.220 15.106 11.786 1.00 75.06 167 PHE A C 1
ATOM 1339 O O . PHE A 1 167 ? 3.405 15.451 10.624 1.00 75.06 167 PHE A O 1
ATOM 1346 N N . LYS A 1 168 ? 2.659 15.927 12.681 1.00 75.06 168 LYS A N 1
ATOM 1347 C CA . LYS A 1 168 ? 2.200 17.284 12.364 1.00 75.06 168 LYS A CA 1
ATOM 1348 C C . LYS A 1 168 ? 3.356 18.199 11.955 1.00 75.06 168 LYS A C 1
ATOM 1350 O O . LYS A 1 168 ? 3.216 18.930 10.983 1.00 75.06 168 LYS A O 1
ATOM 1355 N N . THR A 1 169 ? 4.496 18.125 12.645 1.00 80.06 169 THR A N 1
ATOM 1356 C CA . THR A 1 169 ? 5.719 18.847 12.250 1.00 80.06 169 THR A CA 1
ATOM 1357 C C . THR A 1 169 ? 6.275 18.353 10.914 1.00 80.06 169 THR A C 1
ATOM 1359 O O . THR A 1 169 ? 6.847 19.136 10.169 1.00 80.06 169 THR A O 1
ATOM 1362 N N . TRP A 1 170 ? 6.105 17.070 10.583 1.00 79.56 170 TRP A N 1
ATOM 1363 C CA . TRP A 1 170 ? 6.505 16.532 9.283 1.00 79.56 170 TRP A CA 1
ATOM 1364 C C . TRP A 1 170 ? 5.589 16.999 8.140 1.00 79.56 170 TRP A C 1
ATOM 1366 O O . TRP A 1 170 ? 6.088 17.375 7.085 1.00 79.56 170 TRP A O 1
ATOM 1376 N N . LEU A 1 171 ? 4.269 17.029 8.354 1.00 77.25 171 LEU A N 1
ATOM 1377 C CA . LEU A 1 171 ? 3.305 17.569 7.384 1.00 77.25 171 LEU A CA 1
ATOM 1378 C C . LEU A 1 171 ? 3.456 19.082 7.180 1.00 77.25 171 LEU A C 1
ATOM 1380 O O . LEU A 1 171 ? 3.264 19.583 6.075 1.00 77.25 171 LEU A O 1
ATOM 1384 N N . HIS A 1 172 ? 3.785 19.803 8.251 1.00 79.25 172 HIS A N 1
ATOM 1385 C CA . HIS A 1 172 ? 3.951 21.252 8.255 1.00 79.25 172 HIS A CA 1
ATOM 1386 C C . HIS A 1 172 ? 5.291 21.609 8.907 1.00 79.25 172 HIS A C 1
ATOM 1388 O O . HIS A 1 172 ? 5.326 21.921 10.105 1.00 79.25 172 HIS A O 1
ATOM 1394 N N . PRO A 1 173 ? 6.403 21.530 8.154 1.00 74.44 173 PRO A N 1
ATOM 1395 C CA . PRO A 1 173 ? 7.693 21.955 8.667 1.00 74.44 173 PRO A CA 1
ATOM 1396 C C . PRO A 1 173 ? 7.657 23.456 8.998 1.00 74.44 173 PRO A C 1
ATOM 1398 O O . PRO A 1 173 ? 6.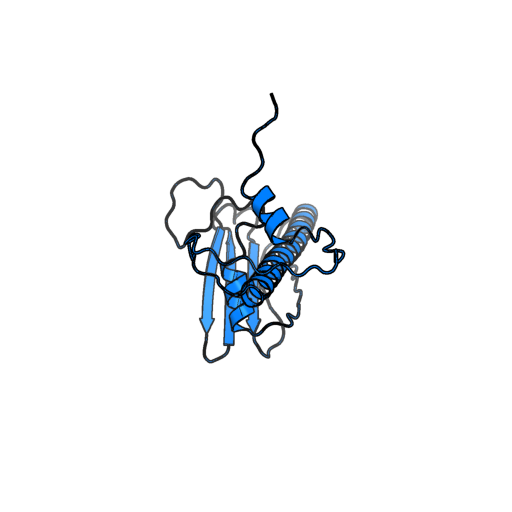984 24.223 8.301 1.00 74.44 173 PRO A O 1
ATOM 1401 N N . PRO A 1 174 ? 8.351 23.895 10.064 1.00 75.56 174 PRO A N 1
ATOM 1402 C CA . PRO A 1 174 ? 8.471 25.315 10.363 1.00 75.56 174 PRO A CA 1
ATOM 1403 C C . PRO A 1 174 ? 9.163 26.043 9.197 1.00 75.56 174 PRO A C 1
ATOM 1405 O O . PRO A 1 174 ? 10.014 25.445 8.529 1.00 75.56 174 PRO A O 1
ATOM 1408 N N . PRO A 1 175 ? 8.814 27.316 8.941 1.00 78.25 175 PRO A N 1
ATOM 1409 C CA . PRO A 1 175 ? 9.490 28.111 7.924 1.00 78.25 175 PRO A CA 1
ATOM 1410 C C . PRO A 1 175 ? 10.996 28.209 8.233 1.00 78.25 175 PRO A C 1
ATOM 1412 O O . PRO A 1 175 ? 11.377 28.160 9.409 1.00 78.25 175 PRO A O 1
ATOM 1415 N N . PRO A 1 176 ? 11.859 28.321 7.206 1.00 76.06 176 PRO A N 1
ATOM 1416 C CA . PRO A 1 176 ? 13.290 28.505 7.415 1.00 76.06 176 PRO A CA 1
ATOM 1417 C C . PRO A 1 176 ? 13.536 29.755 8.270 1.00 76.06 176 PRO A C 1
ATOM 1419 O O . PRO A 1 176 ? 12.891 30.781 8.069 1.00 76.06 176 PRO A O 1
ATOM 1422 N N . GLN A 1 177 ? 14.432 29.641 9.252 1.00 73.69 177 GLN A N 1
ATOM 1423 C CA . GLN A 1 177 ? 14.904 30.792 10.020 1.00 73.69 177 GLN A CA 1
ATOM 1424 C C . GLN A 1 177 ? 15.807 31.626 9.103 1.00 73.69 177 GLN A C 1
ATOM 1426 O O . GLN A 1 177 ? 16.703 31.055 8.478 1.00 73.69 177 GLN A O 1
ATOM 1431 N N . GLU A 1 178 ? 15.498 32.919 8.978 1.00 57.50 178 GLU A N 1
ATOM 1432 C CA . GLU A 1 178 ? 16.275 33.903 8.204 1.00 57.50 178 GLU A CA 1
ATOM 1433 C C . GLU A 1 178 ? 17.715 34.056 8.710 1.00 57.50 178 GLU A C 1
ATOM 1435 O O . GLU A 1 178 ? 17.928 33.986 9.946 1.00 57.50 178 GLU A O 1
#

Foldseek 3Di:
DDDDWDDDDDPDDLVLLVVLLVVLPPDPLCPVCPDDDPDDDDDDPWDKDKDWDADVVQSKIWIWIWTPPPVVPPIDIDIDMDGPDDDDDDDDDDDDDDPPVVVVVVVVVVSVVVSSVVSSVLSSLVVVVVVVDDPPPDPDDPDDDDDDDDDDDDDPPDPPCDSVVVVVCVVPPDDDDD

Mean predicted aligned error: 13.71 Å

Radius of gyration: 22.46 Å; Cα contacts (8 Å, |Δi|>4): 146; chains: 1; bounding box: 40×52×68 Å

Nearest PDB structures (foldseek):
  3cfa-assembly1_M  TM=4.853E-01  e=3.218E+00  Anemonia sulcata
  6lof-assembly1_D  TM=3.289E-01  e=2.237E+00  Zoanthus sp.
  5exc-assembly1_C  TM=3.093E-01  e=4.101E+00  Dendronephthya sp. SSAL-2002

Solvent-accessible surface area (backbone a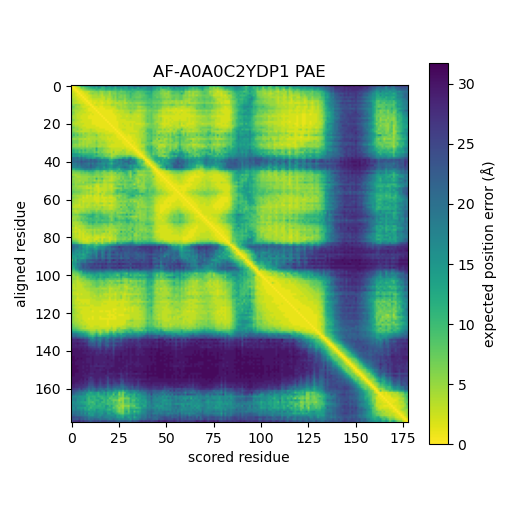toms only — not comparable to full-atom values): 11798 Å² total; per-residue (Å²): 110,82,82,84,73,85,86,84,87,72,97,62,56,55,70,58,49,55,50,17,57,76,53,27,67,85,34,90,65,47,71,88,61,86,79,88,72,92,81,85,85,90,86,74,97,70,48,71,48,77,52,72,50,78,39,82,87,81,38,33,37,42,36,39,36,32,53,77,51,65,50,93,81,56,72,53,67,49,59,48,70,51,52,76,84,70,83,83,66,83,60,86,70,88,72,90,83,63,73,66,63,53,53,51,52,53,53,52,49,54,53,48,54,52,29,51,52,51,21,28,53,51,38,46,54,50,57,56,51,55,74,71,47,82,82,75,71,82,75,73,86,76,87,73,91,76,93,77,90,73,89,81,79,93,70,88,76,70,84,71,75,45,71,63,56,58,50,50,43,67,79,52,62,78,78,83,83,130

Organism: Hebeloma cylindrosporum (NCBI:txid76867)

InterPro domains:
  IPR006797 PRELI/MSF1 domain [PF04707] (45-128)
  IPR037365 Slowmo/Ups family [PTHR11158] (43-133)